Protein 4MDY (pdb70)

Sequence (283 aa):
DDGSVTVRHAFGDTTIPGPPQRVVSAGLTEQDDLLAVGVVPIAVTDWFGGEPFGVWPWAQRQLAGAQPAVLNLDNGIPVEEIAALKPDLIVATNAGLDADTYAKLSEIAPTVAQTGSEAFFEPWKDQATIIGQAVFKNAETELIKSVDDRFTTVKTDDHPQQFSGKKALLLGGTLYRGGVQATPPGWRTDFLTQGLTVLQVPALIPRDEIASVLDGADVLIWTTESDQDRDALLADPIVAQLAATRRRRDDRNIFTTKELAGAIAFASPLSYPVVADQLPPELARVLG

Organism: Mycolicibacterium smegmatis (strain ATCC 700084 / mc(2)155) (NCBI:txid246196)

Foldseek 3Di:
DVQWFWFAAAQGIFIQNHQWDAEEEQADFLQQLCLLQLRAHLAHEADDDPDQSNDAPLRDVSNPPHRHHYHYQPPARPLVVVLVSQTQEYEQAAGLDDNVVCVSNVVRHGYHYHHHDDNHDDQQVSSSQRVCRNNVNNVVVVLVVVLLVLLLVLCVVCVLQAAFEEWEWELAADPQKIATDADDSLCVSVVSRHHYDGDDRIGDNVCCQVPQLVGQAYEYLHADPVSVVVQCPDPVSVPHPCNVQVRYHYDYNLLSVLSVSVHSRSSVVVSPPVSVSNVVRRD

Solvent-accessible surface area: 12606 Å² total

Radius of gyration: 20.01 Å; Cα contacts (8 Å, |Δi|>4): 555; chains: 1; bounding box: 54×50×31 Å

InterPro domains:
  IPR002491 ABC transporter periplasmic binding domain [PF01497] (56-287)
  IPR002491 ABC transporter periplasmic binding domain [PS50983] (54-316)
  IPR006311 Twin-arginine translocat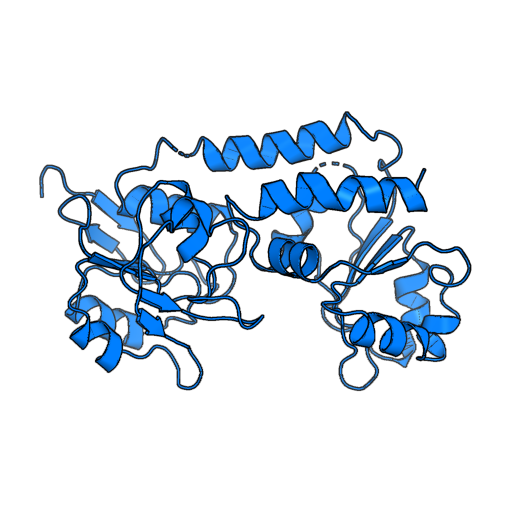ion pathway, signal sequence [PS51318] (1-32)
  IPR051313 Bacterial iron-siderophore binding [PTHR30532] (11-313)

Structure (mmCIF, N/CA/C/O backbone):
data_4MDY
#
_entry.id   4MDY
#
_cell.length_a   83.606
_cell.length_b   90.449
_cell.length_c   33.974
_cell.angle_alpha   90.000
_cell.angle_beta   90.000
_cell.angle_gamma   90.000
#
_symmetry.space_group_name_H-M   'P 21 21 2'
#
loop_
_entity.id
_entity.type
_entity.pdbx_description
1 polymer 'Periplasmic binding protein'
2 non-polymer DI(HYDROXYETHYL)ETHER
3 water water
#
loop_
_atom_site.group_PDB
_atom_site.id
_atom_site.type_symbol
_atom_site.label_atom_id
_atom_site.label_alt_id
_atom_site.label_comp_id
_atom_site.label_asym_id
_atom_site.label_entity_id
_atom_site.label_seq_id
_atom_site.pdbx_PDB_ins_code
_atom_site.Cartn_x
_atom_site.Cartn_y
_atom_site.Cartn_z
_atom_site.occupancy
_atom_site.B_iso_or_equiv
_atom_site.auth_seq_id
_atom_site.auth_comp_id
_atom_site.auth_asym_id
_atom_site.auth_atom_id
_atom_site.pdbx_PDB_model_num
ATOM 1 N N . ASP A 1 11 ? -11.118 27.118 -9.311 1.00 64.37 33 ASP A N 1
ATOM 2 C CA . ASP A 1 11 ? -11.084 28.613 -9.258 1.00 65.93 33 ASP A CA 1
ATOM 3 C C . ASP A 1 11 ? -9.906 29.184 -10.038 1.00 69.25 33 ASP A C 1
ATOM 4 O O . ASP A 1 11 ? -8.889 28.512 -10.216 1.00 66.38 33 ASP A O 1
ATOM 6 N N . ASP A 1 12 ? -10.045 30.426 -10.497 1.00 70.88 34 ASP A N 1
ATOM 7 C CA . ASP A 1 12 ? -8.914 31.152 -11.073 1.00 64.59 34 ASP A CA 1
ATOM 8 C C . ASP A 1 12 ? -7.907 31.447 -9.965 1.00 59.57 34 ASP A C 1
ATOM 9 O O . ASP A 1 12 ? -8.288 31.790 -8.841 1.00 63.67 34 ASP A O 1
ATOM 14 N N . GLY A 1 13 ? -6.626 31.286 -10.287 1.00 51.23 35 GLY A N 1
ATOM 15 C CA . GLY A 1 13 ? -5.555 31.399 -9.304 1.00 45.20 35 GLY A CA 1
ATOM 16 C C . GLY A 1 13 ? -5.249 30.077 -8.619 1.00 38.02 35 GLY A C 1
ATOM 17 O O . GLY A 1 13 ? -4.159 29.901 -8.093 1.00 38.17 35 GLY A O 1
ATOM 18 N N . SER A 1 14 ? -6.202 29.144 -8.630 1.00 33.62 36 SER A N 1
ATOM 19 C CA . SER A 1 14 ? -6.054 27.878 -7.916 1.00 28.81 36 SER A CA 1
ATOM 20 C C . SER A 1 14 ? -5.128 26.928 -8.661 1.00 24.82 36 SER A C 1
ATOM 21 O O . SER A 1 14 ? -4.829 27.128 -9.841 1.00 25.06 36 SER A O 1
ATOM 24 N N . VAL A 1 15 ? -4.670 25.910 -7.943 1.00 23.36 37 VAL A N 1
ATOM 25 C CA . VAL A 1 15 ? -3.834 24.847 -8.496 1.00 24.38 37 VAL A CA 1
ATOM 26 C C . VAL A 1 15 ? -4.519 23.509 -8.258 1.00 22.78 37 VAL A C 1
ATOM 27 O O . VAL A 1 15 ? -5.102 23.271 -7.195 1.00 24.05 37 VAL A O 1
ATOM 31 N N . THR A 1 16 ? -4.443 22.633 -9.251 1.00 21.84 38 THR A N 1
ATOM 32 C CA . THR A 1 16 ? -4.995 21.295 -9.125 1.00 22.50 38 THR A CA 1
ATOM 33 C C . THR A 1 16 ? -3.875 20.276 -9.301 1.00 20.67 38 THR A C 1
ATOM 34 O O . THR A 1 16 ? -3.141 20.326 -10.274 1.00 22.63 38 THR A O 1
ATOM 38 N N . VAL A 1 17 ? -3.731 19.369 -8.340 1.00 21.24 39 VAL A N 1
ATOM 39 C CA . VAL A 1 17 ? -2.739 18.294 -8.454 1.00 21.27 39 VAL A CA 1
ATOM 40 C C . VAL A 1 17 ? -3.428 16.949 -8.589 1.00 20.43 39 VAL A C 1
ATOM 41 O O . VAL A 1 17 ? -4.508 16.743 -8.053 1.00 21.65 39 VAL A O 1
ATOM 45 N N . ARG A 1 18 ? -2.781 16.044 -9.313 1.00 22.43 40 ARG A N 1
ATOM 46 C CA . ARG A 1 18 ? -3.329 14.729 -9.603 1.00 24.98 40 ARG A CA 1
ATOM 47 C C . ARG A 1 18 ? -2.538 13.671 -8.853 1.00 21.35 40 ARG A C 1
ATOM 48 O O . ARG A 1 18 ? -1.307 13.655 -8.893 1.00 24.33 40 ARG A O 1
ATOM 56 N N . HIS A 1 19 ? -3.248 12.800 -8.151 1.00 22.57 41 HIS A N 1
ATOM 57 C CA . HIS A 1 19 ? -2.608 11.803 -7.301 1.00 21.81 41 HIS A CA 1
ATOM 58 C C . HIS A 1 19 ? -3.388 10.481 -7.347 1.00 21.49 41 HIS A C 1
ATOM 59 O O . HIS A 1 19 ? -4.341 10.333 -8.128 1.00 22.13 41 HIS A O 1
ATOM 66 N N . ALA A 1 20 ? -2.988 9.531 -6.510 1.00 19.79 42 ALA A N 1
ATOM 67 C CA . ALA A 1 20 ? -3.538 8.171 -6.544 1.00 23.29 42 ALA A CA 1
ATOM 68 C C . ALA A 1 20 ? -5.050 8.094 -6.314 1.00 23.08 42 ALA A C 1
ATOM 69 O O . ALA A 1 20 ? -5.688 7.146 -6.748 1.00 23.09 42 ALA A O 1
ATOM 71 N N . PHE A 1 21 ? -5.606 9.078 -5.616 1.00 23.71 43 PHE A N 1
ATOM 72 C CA . PHE A 1 21 ? -7.028 9.091 -5.264 1.00 26.70 43 PHE A CA 1
ATOM 73 C C . PHE A 1 21 ? -7.835 10.161 -6.000 1.00 26.56 43 PHE A C 1
ATOM 74 O O . PHE A 1 21 ? -8.954 10.489 -5.607 1.00 29.41 43 PHE A O 1
ATOM 82 N N . GLY A 1 22 ? -7.271 10.675 -7.088 1.00 27.59 44 GLY A N 1
ATOM 83 C CA . GLY A 1 22 ? -7.943 11.646 -7.930 1.00 29.16 44 GLY A CA 1
ATOM 84 C C . GLY A 1 22 ? -7.235 12.983 -7.915 1.00 27.39 44 GLY A C 1
ATOM 85 O O . GLY A 1 22 ? -6.006 13.043 -7.920 1.00 31.59 44 GLY A O 1
ATOM 86 N N . ASP A 1 23 ? -8.025 14.052 -7.891 1.00 25.87 45 ASP A N 1
ATOM 87 C CA . ASP A 1 23 ? -7.525 15.411 -7.997 1.00 26.03 45 ASP A CA 1
ATOM 88 C C . ASP A 1 23 ? -7.733 16.152 -6.684 1.00 25.13 45 ASP A C 1
ATOM 89 O O . ASP A 1 23 ? -8.719 15.920 -5.989 1.00 25.72 45 ASP A O 1
ATOM 94 N N . THR A 1 24 ? -6.798 17.037 -6.355 1.00 22.44 46 THR A N 1
ATOM 95 C CA . THR A 1 24 ? -6.949 17.952 -5.229 1.00 21.96 46 THR A CA 1
ATOM 96 C C . THR A 1 24 ? -6.769 19.378 -5.742 1.00 22.09 46 THR A C 1
ATOM 97 O O . THR A 1 24 ? -5.785 19.674 -6.420 1.00 20.32 46 THR A O 1
ATOM 101 N N . THR A 1 25 ? -7.730 20.248 -5.435 1.00 23.38 47 THR A N 1
ATOM 102 C CA . THR A 1 25 ? -7.633 21.654 -5.791 1.00 21.60 47 THR A CA 1
ATOM 103 C C . THR A 1 25 ? -7.270 22.469 -4.555 1.00 21.17 47 THR A C 1
ATOM 104 O O . THR A 1 25 ? -7.907 22.353 -3.504 1.00 22.94 47 THR A O 1
ATOM 108 N N . ILE A 1 26 ? -6.225 23.274 -4.706 1.00 19.02 48 ILE A N 1
ATOM 109 C CA . ILE A 1 26 ? -5.742 24.163 -3.667 1.00 19.76 48 ILE A CA 1
ATOM 110 C C . ILE A 1 26 ? -6.064 25.593 -4.116 1.00 19.50 48 ILE A C 1
ATOM 111 O O . ILE A 1 26 ? -5.508 26.072 -5.106 1.00 20.51 48 ILE A O 1
ATOM 116 N N . PRO A 1 27 ? -6.984 26.274 -3.406 1.00 20.79 49 PRO A N 1
ATOM 117 C CA . PRO A 1 27 ? -7.450 27.598 -3.855 1.00 23.34 49 PRO A CA 1
ATOM 118 C C . PRO A 1 27 ? -6.374 28.688 -3.942 1.00 23.28 49 PRO A C 1
ATOM 119 O O . PRO A 1 27 ? -6.452 29.565 -4.809 1.00 24.40 49 PRO A O 1
ATOM 123 N N . GLY A 1 28 ? -5.385 28.640 -3.055 1.00 21.79 50 GLY A N 1
ATOM 124 C CA . GLY A 1 28 ? -4.288 29.605 -3.079 1.00 22.24 50 GLY A CA 1
ATOM 125 C C . GLY A 1 28 ? -3.145 29.123 -2.209 1.00 21.46 50 GLY A C 1
ATOM 126 O O . GLY A 1 28 ? -3.236 28.046 -1.632 1.00 21.85 50 GLY A O 1
ATOM 127 N N . PRO A 1 29 ? -2.051 29.904 -2.131 1.00 22.51 51 PRO A N 1
ATOM 128 C CA . PRO A 1 29 ? -0.919 29.548 -1.271 1.00 23.70 51 PRO A CA 1
ATOM 129 C C . PRO A 1 29 ? -1.356 29.255 0.170 1.00 23.92 51 PRO A C 1
ATOM 130 O O . PRO A 1 29 ? -1.987 30.099 0.805 1.00 23.65 51 PRO A O 1
ATOM 134 N N . PRO A 1 30 ? -1.042 28.052 0.673 1.00 22.93 52 PRO A N 1
ATOM 135 C CA . PRO A 1 30 ? -1.591 27.616 1.949 1.00 23.40 52 PRO A CA 1
ATOM 136 C C . PRO A 1 30 ? -0.892 28.255 3.144 1.00 24.28 52 PRO A C 1
ATOM 137 O O . PRO A 1 30 ? 0.322 28.390 3.146 1.00 21.93 52 PRO A O 1
ATOM 141 N N . GLN A 1 31 ? -1.676 28.636 4.144 1.00 25.82 53 GLN A N 1
ATOM 142 C CA . GLN A 1 31 ? -1.175 29.328 5.340 1.00 27.85 53 GLN A CA 1
ATOM 143 C C . GLN A 1 31 ? -0.841 28.378 6.491 1.00 25.52 53 GLN A C 1
ATOM 144 O O . GLN A 1 31 ? 0.023 28.686 7.316 1.00 29.09 53 GLN A O 1
ATOM 150 N N . ARG A 1 32 ? -1.544 27.249 6.556 1.00 21.99 54 ARG A N 1
ATOM 151 C CA . ARG A 1 32 ? -1.393 26.276 7.627 1.00 22.08 54 ARG A CA 1
ATOM 152 C C . ARG A 1 32 ? -1.229 24.856 7.073 1.00 19.49 54 ARG A C 1
ATOM 153 O O . ARG A 1 32 ? -2.204 24.119 6.902 1.00 21.70 54 ARG A O 1
ATOM 161 N N . VAL A 1 33 ? 0.015 24.460 6.833 1.00 17.16 55 VAL A N 1
ATOM 162 C CA . VAL A 1 33 ? 0.299 23.163 6.242 1.00 16.75 55 VAL A CA 1
ATOM 163 C C . VAL A 1 33 ? 0.679 22.108 7.288 1.00 16.20 55 VAL A C 1
ATOM 164 O O . VAL A 1 33 ? 1.588 22.305 8.099 1.00 17.33 55 VAL A O 1
ATOM 168 N N . VAL A 1 34 ? -0.014 20.980 7.237 1.00 16.55 56 VAL A N 1
ATOM 169 C CA . VAL A 1 34 ? 0.334 19.807 8.019 1.00 17.84 56 VAL A CA 1
ATOM 170 C C . VAL A 1 34 ? 1.127 18.814 7.168 1.00 18.11 56 VAL A C 1
ATOM 171 O O . VAL A 1 34 ? 0.673 18.395 6.096 1.00 22.17 56 VAL A O 1
ATOM 175 N N . SER A 1 35 ? 2.308 18.442 7.665 1.00 19.19 57 SER A N 1
ATOM 176 C CA . SER A 1 35 ? 3.102 17.369 7.089 1.00 20.16 57 SER A CA 1
ATOM 177 C C . SER A 1 35 ? 2.759 16.065 7.809 1.00 18.91 57 SER A C 1
ATOM 178 O O . SER A 1 35 ? 3.182 15.833 8.959 1.00 19.37 57 SER A O 1
ATOM 181 N N . ALA A 1 36 ? 1.985 15.219 7.133 1.00 18.48 58 ALA A N 1
ATOM 182 C CA . ALA A 1 36 ? 1.412 14.028 7.747 1.00 19.99 58 ALA A CA 1
ATOM 183 C C . ALA A 1 36 ? 2.209 12.734 7.480 1.00 20.81 58 ALA A C 1
ATOM 184 O O . ALA A 1 36 ? 1.910 11.684 8.068 1.00 20.68 58 ALA A O 1
ATOM 186 N N . GLY A 1 37 ? 3.227 12.809 6.624 1.00 18.94 59 GLY A N 1
ATOM 187 C CA . GLY A 1 37 ? 4.081 11.656 6.345 1.00 20.23 59 GLY A CA 1
ATOM 188 C C . GLY A 1 37 ? 5.480 11.772 6.925 1.00 20.00 59 GLY A C 1
ATOM 189 O O . GLY A 1 37 ? 5.792 12.707 7.650 1.00 21.30 59 GLY A O 1
ATOM 190 N N . LEU A 1 38 ? 6.335 10.830 6.558 1.00 20.02 60 LEU A N 1
ATOM 191 C CA . LEU A 1 38 ? 7.617 10.641 7.215 1.00 19.95 60 LEU A CA 1
ATOM 192 C C . LEU A 1 38 ? 8.740 11.570 6.768 1.00 18.87 60 LEU A C 1
ATOM 193 O O . LEU A 1 38 ? 9.706 11.741 7.510 1.00 20.03 60 LEU A O 1
ATOM 198 N N . THR A 1 39 ? 8.634 12.169 5.578 1.00 17.54 61 THR A N 1
ATOM 199 C CA . THR A 1 39 ? 9.752 12.957 5.025 1.00 16.99 61 THR A CA 1
ATOM 200 C C . THR A 1 39 ? 9.365 14.291 4.361 1.00 16.61 61 THR A C 1
ATOM 201 O O . THR A 1 39 ? 10.248 15.059 3.971 1.00 18.59 61 THR A O 1
ATOM 205 N N . GLU A 1 40 ? 8.069 14.580 4.248 1.00 17.20 62 GLU A N 1
ATOM 206 C CA . GLU A 1 40 ? 7.580 15.723 3.468 1.00 18.29 62 GLU A CA 1
ATOM 207 C C . GLU A 1 40 ? 8.023 17.081 4.004 1.00 17.93 62 GLU A C 1
ATOM 208 O O . GLU A 1 40 ? 8.047 18.068 3.252 1.00 16.01 62 GLU A O 1
ATOM 214 N N . GLN A 1 41 ? 8.359 17.146 5.294 1.00 16.87 63 GLN A N 1
ATOM 215 C CA . GLN A 1 41 ? 8.795 18.403 5.879 1.00 18.03 63 GLN A CA 1
ATOM 216 C C . GLN A 1 41 ? 10.015 18.966 5.162 1.00 16.27 63 GLN A C 1
ATOM 217 O O . GLN A 1 41 ? 10.159 20.172 5.083 1.00 16.80 63 GLN A O 1
ATOM 223 N N . ASP A 1 42 ? 10.881 18.101 4.637 1.00 15.50 64 ASP A N 1
ATOM 224 C CA . ASP A 1 42 ? 12.072 18.569 3.926 1.00 18.29 64 ASP A CA 1
ATOM 225 C C . ASP A 1 42 ? 11.703 19.213 2.590 1.00 17.53 64 ASP A C 1
ATOM 226 O O . ASP A 1 42 ? 12.327 20.181 2.178 1.00 18.67 64 ASP A O 1
ATOM 231 N N . ASP A 1 43 ? 10.688 18.688 1.915 1.00 16.74 65 ASP A N 1
ATOM 232 C CA . ASP A 1 43 ? 10.238 19.309 0.659 1.00 16.73 65 ASP A CA 1
ATOM 233 C C . ASP A 1 43 ? 9.652 20.686 0.958 1.00 15.05 65 ASP A C 1
ATOM 234 O O . ASP A 1 43 ? 9.989 21.668 0.303 1.00 15.88 65 ASP A O 1
ATOM 239 N N . LEU A 1 44 ? 8.792 20.755 1.975 1.00 15.48 66 LEU A N 1
ATOM 240 C CA . LEU A 1 44 ? 8.153 22.017 2.361 1.00 15.33 66 LEU A CA 1
ATOM 241 C C . LEU A 1 44 ? 9.185 23.071 2.780 1.0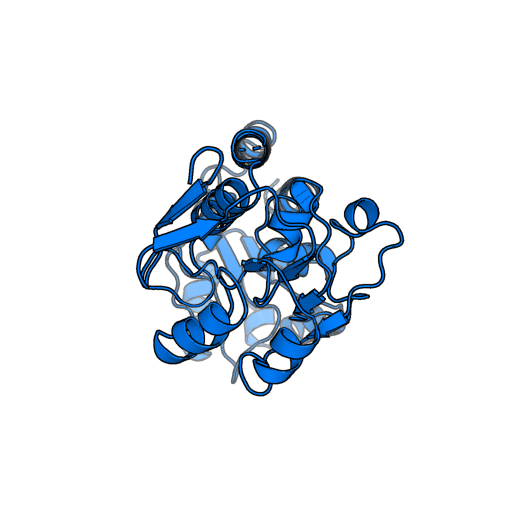0 15.14 66 LEU A C 1
ATOM 242 O O . LEU A 1 44 ? 9.206 24.196 2.260 1.00 13.26 66 LEU A O 1
ATOM 247 N N . LEU A 1 45 ? 10.068 22.685 3.691 1.00 17.24 67 LEU A N 1
ATOM 248 C CA . LEU A 1 45 ? 11.084 23.598 4.211 1.00 15.83 67 LEU A CA 1
ATOM 249 C C . LEU A 1 45 ? 12.077 24.054 3.135 1.00 17.06 67 LEU A C 1
ATOM 250 O O . LEU A 1 45 ? 12.539 25.190 3.173 1.00 18.48 67 LEU A O 1
ATOM 255 N N . ALA A 1 46 ? 12.383 23.183 2.174 1.00 16.19 68 ALA A N 1
ATOM 256 C CA . ALA A 1 46 ? 13.279 23.538 1.072 1.00 16.06 68 ALA A CA 1
ATOM 257 C C . ALA A 1 46 ? 12.796 24.776 0.322 1.00 16.01 68 ALA A C 1
ATOM 258 O O . ALA A 1 46 ? 13.610 25.565 -0.147 1.00 16.95 68 ALA A O 1
ATOM 260 N N . VAL A 1 47 ? 11.478 24.937 0.202 1.00 15.43 69 VAL A N 1
ATOM 261 C CA . VAL A 1 47 ? 10.898 26.077 -0.522 1.00 18.31 69 VAL A CA 1
ATOM 262 C C . VAL A 1 47 ? 10.302 27.147 0.394 1.00 19.28 69 VAL A C 1
ATOM 263 O O . VAL A 1 47 ? 9.566 28.016 -0.058 1.00 21.33 69 VAL A O 1
ATOM 267 N N . GLY A 1 48 ? 10.622 27.089 1.688 1.00 21.67 70 GLY A N 1
ATOM 268 C CA . GLY A 1 48 ? 10.251 28.155 2.616 1.00 21.23 70 GLY A CA 1
ATOM 269 C C . GLY A 1 48 ? 8.850 28.065 3.190 1.00 20.49 70 GLY A C 1
ATOM 270 O O . GLY A 1 48 ? 8.364 29.026 3.768 1.00 24.29 70 GLY A O 1
ATOM 271 N N . VAL A 1 49 ? 8.199 26.920 3.029 1.00 17.77 71 VAL A N 1
ATOM 272 C CA . VAL A 1 49 ? 6.899 26.683 3.632 1.00 18.97 71 VAL A CA 1
ATOM 273 C C . VAL A 1 49 ? 7.148 25.969 4.958 1.00 19.81 71 VAL A C 1
ATOM 274 O O . VAL A 1 49 ? 7.618 24.832 4.972 1.00 20.64 71 VAL A O 1
ATOM 278 N N . VAL A 1 50 ? 6.872 26.646 6.068 1.00 19.37 72 VAL A N 1
ATOM 279 C CA . VAL A 1 50 ? 7.097 26.058 7.397 1.00 19.29 72 VAL A CA 1
ATOM 280 C C . VAL A 1 50 ? 5.796 25.402 7.877 1.00 18.91 72 VAL A C 1
ATOM 281 O O . VAL A 1 50 ? 4.808 26.096 8.120 1.00 19.93 72 VAL A O 1
ATOM 285 N N . PRO A 1 51 ? 5.787 24.066 8.017 1.00 18.27 73 PRO A N 1
ATOM 286 C CA . PRO A 1 51 ? 4.562 23.398 8.455 1.00 19.86 73 PRO A CA 1
ATOM 287 C C . PRO A 1 51 ? 4.183 23.740 9.891 1.00 20.31 73 PRO A C 1
ATOM 288 O O . PRO A 1 51 ? 5.056 24.058 10.700 1.00 18.72 73 PRO A O 1
ATOM 292 N N . ILE A 1 52 ? 2.888 23.678 10.186 1.00 20.68 74 ILE A N 1
ATOM 293 C CA . ILE A 1 52 ? 2.395 23.835 11.556 1.00 20.85 74 ILE A CA 1
ATOM 294 C C . ILE A 1 52 ? 2.433 22.515 12.325 1.00 21.78 74 ILE A C 1
ATOM 295 O O . ILE A 1 52 ? 2.249 22.491 13.543 1.00 24.08 74 ILE A O 1
ATOM 300 N N . ALA A 1 53 ? 2.658 21.422 11.601 1.00 20.66 75 ALA A N 1
ATOM 301 C CA . ALA A 1 53 ? 2.877 20.110 12.201 1.00 19.13 75 ALA A CA 1
ATOM 302 C C . ALA A 1 53 ? 3.811 19.284 11.337 1.00 19.51 75 ALA A C 1
ATOM 303 O O . ALA A 1 53 ? 3.725 19.318 10.096 1.00 19.97 75 ALA A O 1
ATOM 305 N N . VAL A 1 54 ? 4.697 18.552 12.000 1.00 18.83 76 VAL A N 1
ATOM 306 C CA . VAL A 1 54 ? 5.614 17.622 11.360 1.00 21.13 76 VAL A CA 1
ATOM 307 C C . VAL A 1 54 ? 5.370 16.243 11.968 1.00 21.89 76 VAL A C 1
ATOM 308 O O . VAL A 1 54 ? 5.056 16.123 13.162 1.00 22.17 76 VAL A O 1
ATOM 312 N N . THR A 1 55 ? 5.494 15.206 11.146 1.00 20.28 77 THR A N 1
ATOM 313 C CA . THR A 1 55 ? 5.346 13.838 11.627 1.00 21.41 77 THR A CA 1
ATOM 314 C C . THR A 1 55 ? 6.730 13.225 11.824 1.00 23.05 77 THR A C 1
ATOM 315 O O . THR A 1 55 ? 7.555 13.198 10.901 1.00 23.19 77 THR A O 1
ATOM 319 N N . ASP A 1 56 ? 6.979 12.753 13.042 1.00 25.62 78 ASP A N 1
ATOM 320 C CA . ASP A 1 56 ? 8.267 12.179 13.406 1.00 26.07 78 ASP A CA 1
ATOM 321 C C . ASP A 1 56 ? 8.420 10.807 12.762 1.00 22.77 78 ASP A C 1
ATOM 322 O O . ASP A 1 56 ? 7.438 10.091 12.565 1.00 27.71 78 ASP A O 1
ATOM 327 N N . TRP A 1 57 ? 9.651 10.458 12.414 1.00 22.12 79 TRP A N 1
ATOM 328 C CA . TRP A 1 57 ? 9.965 9.145 11.860 1.00 21.78 79 TRP A CA 1
ATOM 329 C C . TRP A 1 57 ? 10.953 8.410 12.774 1.00 21.25 79 TRP A C 1
ATOM 330 O O . TRP A 1 57 ? 10.593 7.415 13.399 1.00 22.20 79 TRP A O 1
ATOM 341 N N . PHE A 1 58 ? 12.188 8.893 12.853 1.00 23.09 80 PHE A N 1
ATOM 342 C CA . PHE A 1 58 ? 13.180 8.319 13.773 1.00 25.38 80 PHE A CA 1
ATOM 343 C C . PHE A 1 58 ? 14.281 9.316 14.120 1.00 25.46 80 PHE A C 1
ATOM 344 O O . PHE A 1 58 ? 14.333 10.412 13.558 1.00 23.77 80 PHE A O 1
ATOM 352 N N . GLY A 1 59 ? 15.146 8.925 15.059 1.00 24.48 81 GLY A N 1
ATOM 353 C CA . GLY A 1 59 ? 16.328 9.704 15.422 1.00 25.57 81 GLY A CA 1
ATOM 354 C C . GLY A 1 59 ? 16.182 10.679 16.580 1.00 25.15 81 GLY A C 1
ATOM 355 O O . GLY A 1 59 ? 17.166 11.286 16.996 1.00 27.12 81 GLY A O 1
ATOM 356 N N . GLY A 1 60 ? 14.966 10.847 17.094 1.00 27.06 82 GLY A N 1
ATOM 357 C CA . GLY A 1 60 ? 14.715 11.752 18.220 1.00 25.95 82 GLY A CA 1
ATOM 358 C C . GLY A 1 60 ? 15.191 13.175 18.001 1.00 27.95 82 GLY A C 1
ATOM 359 O O . GLY A 1 60 ? 15.740 13.796 18.909 1.00 29.74 82 GLY A O 1
ATOM 360 N N . GLU A 1 61 ? 14.993 13.691 16.792 1.00 27.24 83 GLU A N 1
ATOM 361 C CA . GLU A 1 61 ? 15.408 15.047 16.456 1.00 26.25 83 GLU A CA 1
ATOM 362 C C . GLU A 1 61 ? 14.343 16.031 16.922 1.00 23.45 83 GLU A C 1
ATOM 363 O O . GLU A 1 61 ? 13.166 15.688 16.955 1.00 25.39 83 GLU A O 1
ATOM 369 N N . PRO A 1 62 ? 14.747 17.260 17.276 1.00 25.17 84 PRO A N 1
ATOM 370 C CA . PRO A 1 62 ? 13.760 18.262 17.709 1.00 27.40 84 PRO A CA 1
ATOM 371 C C . PRO A 1 62 ? 12.734 18.587 16.618 1.00 27.58 84 PRO A C 1
ATOM 372 O O . PRO A 1 62 ? 13.108 18.949 15.487 1.00 24.34 84 PRO A O 1
ATOM 376 N N . PHE A 1 63 ? 11.456 18.432 16.969 1.00 26.26 85 PHE A N 1
ATOM 377 C CA . PHE A 1 63 ? 10.329 18.616 16.046 1.00 25.81 85 PHE A CA 1
ATOM 378 C C . PHE A 1 63 ? 10.298 17.607 14.889 1.00 25.04 85 PHE A C 1
ATOM 379 O O . PHE A 1 63 ? 9.554 17.792 13.926 1.00 24.91 85 PHE A O 1
ATOM 387 N N . GLY A 1 64 ?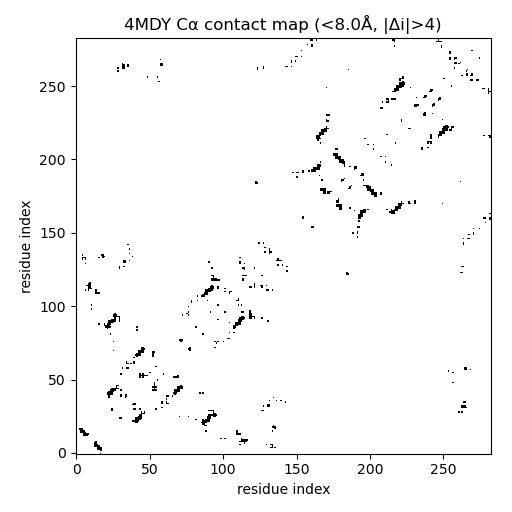 11.081 16.537 15.004 1.00 23.34 86 GLY A N 1
ATOM 388 C CA . GLY A 1 64 ? 11.242 15.554 13.926 1.00 22.81 86 GLY A CA 1
ATOM 389 C C . GLY A 1 64 ? 12.004 16.100 12.731 1.00 21.36 86 GLY A C 1
ATOM 390 O O . GLY A 1 64 ? 12.049 15.465 11.674 1.00 25.86 86 GLY A O 1
ATOM 391 N N . VAL A 1 65 ? 12.611 17.271 12.905 1.00 19.80 87 VAL A N 1
ATOM 392 C CA . VAL A 1 65 ? 13.314 17.972 11.840 1.00 20.20 87 VAL A CA 1
ATOM 393 C C . VAL A 1 65 ? 14.812 17.794 12.068 1.00 21.43 87 VAL A C 1
ATOM 394 O O . VAL A 1 65 ? 15.355 18.208 13.094 1.00 21.98 87 VAL A O 1
ATOM 398 N N . TRP A 1 66 ? 15.462 17.172 11.095 1.00 20.95 88 TRP A N 1
ATOM 399 C CA . TRP A 1 66 ? 16.881 16.836 11.185 1.00 21.59 88 TRP A CA 1
ATOM 400 C C . TRP A 1 66 ? 17.756 18.068 10.922 1.00 22.57 88 TRP A C 1
ATOM 401 O O . TRP A 1 66 ? 17.262 19.084 10.409 1.00 21.26 88 TRP A O 1
ATOM 412 N N . PRO A 1 67 ? 19.057 17.992 11.282 1.00 22.30 89 PRO A N 1
ATOM 413 C CA . PRO A 1 67 ? 19.917 19.178 11.248 1.00 22.67 89 PRO A CA 1
ATOM 414 C C . PRO A 1 67 ? 19.942 19.948 9.925 1.00 20.59 89 PRO A C 1
ATOM 415 O O . PRO A 1 67 ? 20.055 21.162 9.931 1.00 22.18 89 PRO A O 1
ATOM 419 N N . TRP A 1 68 ? 19.832 19.248 8.803 1.00 20.54 90 TRP A N 1
ATOM 420 C CA . TRP A 1 68 ? 19.880 19.902 7.489 1.00 18.29 90 TRP A CA 1
ATOM 421 C C . TRP A 1 68 ? 18.637 20.741 7.157 1.00 17.60 90 TRP A C 1
ATOM 422 O O . TRP A 1 68 ? 18.629 21.453 6.160 1.00 20.58 90 TRP A O 1
ATOM 433 N N . ALA A 1 69 ? 17.583 20.642 7.966 1.00 16.94 91 ALA A N 1
ATOM 434 C CA . ALA A 1 69 ? 16.387 21.454 7.765 1.00 17.99 91 ALA A CA 1
ATOM 435 C C . ALA A 1 69 ? 16.077 22.405 8.933 1.00 21.00 91 ALA A C 1
ATOM 436 O O . ALA A 1 69 ? 15.080 23.127 8.887 1.00 19.60 91 ALA A O 1
ATOM 438 N N . GLN A 1 70 ? 16.944 22.431 9.949 1.00 23.79 92 GLN A N 1
ATOM 439 C CA . GLN A 1 70 ? 16.725 23.260 11.142 1.00 23.67 92 GLN A CA 1
ATOM 440 C C . GLN A 1 70 ? 16.817 24.767 10.880 1.00 21.48 92 GLN A C 1
ATOM 441 O O . GLN A 1 70 ? 16.019 25.536 11.417 1.00 21.82 92 GLN A O 1
ATOM 447 N N . ARG A 1 71 ? 17.783 25.183 10.062 1.00 24.24 93 ARG A N 1
ATOM 448 C CA . ARG A 1 71 ? 17.914 26.583 9.633 1.00 29.25 93 ARG A CA 1
ATOM 449 C C . ARG A 1 71 ? 16.598 27.090 9.041 1.00 26.51 93 ARG A C 1
ATOM 450 O O . ARG A 1 71 ? 16.131 28.185 9.370 1.00 26.48 93 ARG A O 1
ATOM 458 N N . GLN A 1 72 ? 16.014 26.277 8.169 1.00 23.90 94 GLN A N 1
ATOM 459 C CA . GLN A 1 72 ? 14.785 26.634 7.467 1.00 23.89 94 GLN A CA 1
ATOM 460 C C . GLN A 1 72 ? 13.591 26.674 8.431 1.00 23.11 94 GLN A C 1
ATOM 461 O O . GLN A 1 72 ? 12.666 27.463 8.264 1.00 24.95 94 GLN A O 1
ATOM 467 N N . LEU A 1 73 ? 13.613 25.809 9.434 1.00 21.60 95 LEU A N 1
ATOM 468 C CA . LEU A 1 73 ? 12.594 25.824 10.471 1.00 23.01 95 LEU A CA 1
ATOM 469 C C . LEU A 1 73 ? 12.736 27.091 11.306 1.00 24.82 95 LEU A C 1
ATOM 470 O O . LEU A 1 73 ? 11.743 27.696 11.708 1.00 24.55 95 LEU A O 1
ATOM 475 N N . ALA A 1 74 ? 13.986 27.485 11.544 1.00 27.19 96 ALA A N 1
ATOM 476 C CA . ALA A 1 74 ? 14.320 28.641 12.365 1.00 28.29 96 ALA A CA 1
ATOM 477 C C . ALA A 1 74 ? 13.641 28.500 13.727 1.00 29.03 96 ALA A C 1
ATOM 478 O O . ALA A 1 74 ? 13.793 27.465 14.375 1.00 30.24 96 ALA A O 1
ATOM 480 N N . GLY A 1 75 ? 12.877 29.501 14.154 1.00 30.82 97 GLY A N 1
ATOM 481 C CA . GLY A 1 75 ? 12.297 29.496 15.501 1.00 29.64 97 GLY A CA 1
ATOM 482 C C . GLY A 1 75 ? 10.929 28.850 15.620 1.00 27.39 97 GLY A C 1
ATOM 483 O O . GLY A 1 75 ? 10.329 28.883 16.695 1.00 27.91 97 GLY A O 1
ATOM 484 N N . ALA A 1 76 ? 10.428 28.261 14.533 1.00 25.25 98 ALA A N 1
ATOM 485 C CA . ALA A 1 76 ? 9.080 27.689 14.536 1.00 24.56 98 ALA A CA 1
ATOM 486 C C . ALA A 1 76 ? 8.939 26.519 15.508 1.00 23.42 98 ALA A C 1
ATOM 487 O O . ALA A 1 76 ? 9.880 25.751 15.725 1.00 22.59 98 ALA A O 1
ATOM 489 N N . GLN A 1 77 ? 7.741 26.388 16.071 1.00 24.87 99 GLN A N 1
ATOM 490 C CA . GLN A 1 77 ? 7.452 25.395 17.103 1.00 26.70 99 GLN A CA 1
ATOM 491 C C . GLN A 1 77 ? 6.275 24.518 16.661 1.00 24.51 99 GLN A C 1
ATOM 492 O O . GLN A 1 77 ? 5.195 24.560 17.264 1.00 26.02 99 GLN A O 1
ATOM 498 N N . PRO A 1 78 ? 6.469 23.718 15.600 1.00 24.42 100 PRO A N 1
ATOM 499 C CA . PRO A 1 78 ? 5.340 22.940 15.084 1.00 22.26 100 PRO A CA 1
ATOM 500 C C . PRO A 1 78 ? 4.914 21.827 16.023 1.00 21.58 100 PRO A C 1
ATOM 501 O O . PRO A 1 78 ? 5.721 21.329 16.803 1.00 26.00 100 PRO A O 1
ATOM 505 N N . ALA A 1 79 ? 3.649 21.440 15.941 1.00 24.16 101 ALA A N 1
ATOM 506 C CA . ALA A 1 79 ? 3.184 20.233 16.602 1.00 26.44 101 ALA A CA 1
ATOM 507 C C . ALA A 1 79 ? 3.898 19.027 15.989 1.00 25.13 101 ALA A C 1
ATOM 508 O O . ALA A 1 79 ? 4.208 19.015 14.785 1.00 24.86 101 ALA A O 1
ATOM 510 N N . VAL A 1 80 ? 4.177 18.029 16.823 1.00 24.50 102 VAL A N 1
ATOM 511 C CA . VAL A 1 80 ? 4.815 16.795 16.373 1.00 25.81 102 VAL A CA 1
ATOM 512 C C . VAL A 1 80 ? 3.834 15.635 16.426 1.00 23.27 102 VAL A C 1
ATOM 513 O O . VAL A 1 80 ? 3.324 15.288 17.482 1.00 27.08 102 VAL A O 1
ATOM 517 N N . LEU A 1 81 ? 3.589 15.033 15.270 1.00 25.08 103 LEU A N 1
ATOM 518 C CA . LEU A 1 81 ? 2.690 13.904 15.152 1.00 23.92 103 LEU A CA 1
ATOM 519 C C . LEU A 1 81 ? 3.524 12.653 14.997 1.00 21.32 103 LEU A C 1
ATOM 520 O O . LEU A 1 81 ? 4.738 12.722 14.839 1.00 24.41 103 LEU A O 1
ATOM 525 N N . ASN A 1 82 ? 2.868 11.504 15.018 1.00 25.63 104 ASN A N 1
ATOM 526 C CA . ASN A 1 82 ? 3.525 10.250 14.654 1.00 29.22 104 ASN A CA 1
ATOM 527 C C . ASN A 1 82 ? 2.500 9.270 14.114 1.00 25.87 104 ASN A C 1
ATOM 528 O O . ASN A 1 82 ? 1.301 9.479 14.275 1.00 26.81 104 ASN A O 1
ATOM 533 N N . LEU A 1 83 ? 2.984 8.206 13.484 1.00 27.84 105 LEU A N 1
ATOM 534 C CA . LEU A 1 83 ? 2.122 7.236 12.806 1.00 30.20 105 LEU A CA 1
ATOM 535 C C . LEU A 1 83 ? 1.998 5.916 13.566 1.00 31.84 105 LEU A C 1
ATOM 536 O O . LEU A 1 83 ? 1.617 4.910 12.984 1.00 33.02 105 LEU A O 1
ATOM 541 N N . ASP A 1 84 ? 2.289 5.930 14.869 1.00 37.71 106 ASP A N 1
ATOM 542 C CA . ASP A 1 84 ? 2.204 4.720 15.706 1.00 38.93 106 ASP A CA 1
ATOM 543 C C . ASP A 1 84 ? 0.845 4.019 15.606 1.00 38.33 106 ASP A C 1
ATOM 544 O O . ASP A 1 84 ? 0.780 2.791 15.581 1.00 40.50 106 ASP A O 1
ATOM 549 N N . ASN A 1 85 ? -0.231 4.800 15.554 1.00 38.13 107 ASN A N 1
ATOM 550 C CA . ASN A 1 85 ? -1.577 4.255 15.373 1.00 39.17 107 ASN A CA 1
ATOM 551 C C . ASN A 1 85 ? -2.205 4.757 14.088 1.00 36.34 107 ASN A C 1
ATOM 552 O O . ASN A 1 85 ? -3.375 5.132 14.066 1.00 39.46 107 ASN A O 1
ATOM 557 N N . GLY A 1 86 ? -1.422 4.754 13.016 1.00 36.35 108 GLY A N 1
ATOM 558 C CA . GLY A 1 86 ? -1.877 5.278 11.731 1.00 35.32 108 GLY A CA 1
ATOM 559 C C . GLY A 1 86 ? -1.923 6.795 11.721 1.00 32.20 108 GLY A C 1
ATOM 560 O O . GLY A 1 86 ? -1.496 7.454 12.677 1.00 30.63 108 GLY A O 1
ATOM 561 N N . ILE A 1 87 ? -2.453 7.356 10.639 1.00 29.47 109 ILE A N 1
ATOM 562 C CA . ILE A 1 87 ? -2.501 8.803 10.489 1.00 29.12 109 ILE A CA 1
ATOM 563 C C . ILE A 1 87 ? -3.481 9.341 11.529 1.00 27.75 109 ILE A C 1
ATOM 564 O O . ILE A 1 87 ? -4.630 8.895 11.573 1.00 26.71 109 ILE A O 1
ATOM 569 N N . PRO A 1 88 ? -3.021 10.269 12.392 1.00 28.65 110 PRO A N 1
ATOM 570 C CA . PRO A 1 88 ? -3.881 10.781 13.461 1.00 28.28 110 PRO A CA 1
ATOM 571 C C . PRO A 1 88 ? -4.868 11.821 12.936 1.00 24.98 110 PRO A C 1
ATOM 572 O O . PRO A 1 88 ? -4.604 13.022 12.985 1.00 23.49 110 PRO A O 1
ATOM 576 N N . VAL A 1 89 ? -6.009 11.347 12.448 1.00 25.01 111 VAL A N 1
ATOM 577 C CA . VAL A 1 89 ? -6.977 12.207 11.769 1.00 27.28 111 VAL A CA 1
ATOM 578 C C . VAL A 1 89 ? -7.555 13.263 12.714 1.00 28.17 111 VAL A C 1
ATOM 579 O O . VAL A 1 89 ? -7.656 14.436 12.338 1.00 22.38 111 VAL A O 1
ATOM 583 N N . GLU A 1 90 ? -7.907 12.851 13.935 1.00 31.03 112 GLU A N 1
ATOM 584 C CA . GLU A 1 90 ? -8.510 13.765 14.911 1.00 33.24 112 GLU A CA 1
ATOM 585 C C . GLU A 1 90 ? -7.535 14.864 15.325 1.00 31.02 112 GLU A C 1
ATOM 586 O O . GLU A 1 90 ? -7.934 16.021 15.462 1.00 32.03 112 GLU A O 1
ATOM 592 N N . GLU A 1 91 ? -6.264 14.509 15.520 1.00 29.41 113 GLU A N 1
ATOM 593 C CA . GLU A 1 91 ? -5.241 15.507 15.848 1.00 31.30 113 GLU A CA 1
ATOM 594 C C . GLU A 1 91 ? -5.099 16.522 14.719 1.00 28.05 113 GLU A C 1
ATOM 595 O O . GLU A 1 91 ? -5.025 17.726 14.949 1.00 25.75 113 GLU A O 1
ATOM 601 N N . ILE A 1 92 ? -5.061 16.025 13.490 1.00 26.36 114 ILE A N 1
ATOM 602 C CA . ILE A 1 92 ? -4.901 16.895 12.331 1.00 24.55 114 ILE A CA 1
ATOM 603 C C . ILE A 1 92 ? -6.093 17.866 12.210 1.00 22.01 114 ILE A C 1
ATOM 604 O O . ILE A 1 92 ? -5.899 19.068 12.052 1.00 23.91 114 ILE A O 1
ATOM 609 N N . ALA A 1 93 ? -7.316 17.354 12.323 1.00 22.66 115 ALA A N 1
ATOM 610 C CA . ALA A 1 93 ? -8.508 18.213 12.311 1.00 26.06 115 ALA A CA 1
ATOM 611 C C . ALA A 1 93 ? -8.414 19.349 13.342 1.00 26.63 115 ALA A C 1
ATOM 612 O O . ALA A 1 93 ? -8.744 20.503 13.045 1.00 26.67 115 ALA A O 1
ATOM 614 N N . ALA A 1 94 ? -7.937 19.028 14.540 1.00 26.85 116 ALA A N 1
ATOM 615 C CA . ALA A 1 94 ? -7.789 20.025 15.608 1.00 26.77 116 ALA A CA 1
ATOM 616 C C . ALA A 1 94 ? -6.750 21.103 15.280 1.00 25.82 116 ALA A C 1
ATOM 617 O O . ALA A 1 94 ? -6.811 22.200 15.817 1.00 26.12 116 ALA A O 1
ATOM 619 N N . LEU A 1 95 ? -5.804 20.793 14.398 1.00 26.42 117 LEU A N 1
ATOM 620 C CA . LEU A 1 95 ? -4.812 21.769 13.949 1.00 27.27 117 LEU A CA 1
ATOM 621 C C . LEU A 1 95 ? -5.336 22.735 12.869 1.00 26.53 117 LEU A C 1
ATOM 622 O O . LEU A 1 95 ? -4.656 23.702 12.521 1.00 25.11 117 LEU A O 1
ATOM 627 N N . LYS A 1 96 ? -6.537 22.485 12.348 1.00 24.23 118 LYS A N 1
ATOM 628 C CA . LYS A 1 96 ? -7.196 23.418 11.427 1.00 28.76 118 LYS A CA 1
ATOM 629 C C . LYS A 1 96 ? -6.308 23.799 10.240 1.00 24.20 118 LYS A C 1
ATOM 630 O O . LYS A 1 96 ? -6.126 24.974 9.947 1.00 24.39 118 LYS A O 1
ATOM 636 N N . PRO A 1 97 ? -5.749 22.802 9.554 1.00 22.68 119 PRO A N 1
ATOM 637 C CA . PRO A 1 97 ? -4.858 23.123 8.443 1.00 23.60 119 PRO A CA 1
ATOM 638 C C . PRO A 1 97 ? -5.656 23.602 7.244 1.00 23.31 119 PRO A C 1
ATOM 639 O O . PRO A 1 97 ? -6.872 23.423 7.212 1.00 23.07 119 PRO A O 1
ATOM 643 N N . ASP A 1 98 ? -4.987 24.233 6.286 1.00 25.87 120 ASP A N 1
ATOM 644 C CA . ASP A 1 98 ? -5.593 24.470 4.973 1.00 25.35 120 ASP A CA 1
ATOM 645 C C . ASP A 1 98 ? -4.929 23.627 3.871 1.00 23.65 120 ASP A C 1
ATOM 646 O O . ASP A 1 98 ? -5.350 23.668 2.723 1.00 23.71 120 ASP A O 1
ATOM 651 N N . LEU A 1 99 ? -3.895 22.863 4.233 1.00 22.17 121 LEU A N 1
ATOM 652 C CA . LEU A 1 99 ? -3.325 21.851 3.338 1.00 18.54 121 LEU A CA 1
ATOM 653 C C . LEU A 1 99 ? -2.733 20.717 4.156 1.00 17.65 121 LEU A C 1
ATOM 654 O O . LEU A 1 99 ? -2.013 20.950 5.135 1.00 19.73 121 LEU A O 1
ATOM 659 N N . ILE A 1 100 ? -3.038 19.493 3.751 1.00 16.49 122 ILE A N 1
ATOM 660 C CA . ILE A 1 100 ? -2.481 18.313 4.380 1.00 19.20 122 ILE A CA 1
ATOM 661 C C . ILE A 1 100 ? -1.635 17.586 3.349 1.00 18.13 122 ILE A C 1
ATOM 662 O O . ILE A 1 100 ? -2.148 17.147 2.318 1.00 17.71 122 ILE A O 1
ATOM 667 N N . VAL A 1 101 ? -0.344 17.463 3.627 1.00 17.40 123 VAL A N 1
ATOM 668 C CA . VAL A 1 101 ? 0.559 16.749 2.752 1.00 17.37 123 VAL A CA 1
ATOM 669 C C . VAL A 1 101 ? 0.795 15.352 3.307 1.00 18.23 123 VAL A C 1
ATOM 670 O O . VAL A 1 101 ? 1.346 15.188 4.411 1.00 21.28 123 VAL A O 1
ATOM 674 N N . ALA A 1 102 ? 0.365 14.348 2.537 1.00 16.80 124 ALA A N 1
ATOM 675 C CA . ALA A 1 102 ? 0.452 12.959 2.958 1.00 18.84 124 ALA A CA 1
ATOM 676 C C . ALA A 1 102 ? 0.849 12.045 1.802 1.00 17.37 124 ALA A C 1
ATOM 677 O O . ALA A 1 102 ? 0.110 11.138 1.415 1.00 16.81 124 ALA A O 1
ATOM 679 N N . THR A 1 103 ? 2.041 12.282 1.267 1.00 18.42 125 THR A N 1
ATOM 680 C CA . THR A 1 103 ? 2.552 11.494 0.154 1.00 17.81 125 THR A CA 1
ATOM 681 C C . THR A 1 103 ? 3.345 10.282 0.642 1.00 17.29 125 THR A C 1
ATOM 682 O O . THR A 1 103 ? 3.499 9.312 -0.092 1.00 16.55 125 THR A O 1
ATOM 686 N N . ASN A 1 104 ? 3.813 10.333 1.892 1.00 17.86 126 ASN A N 1
ATOM 687 C CA . ASN A 1 104 ? 4.667 9.299 2.470 1.00 18.36 126 ASN A CA 1
ATOM 688 C C . ASN A 1 104 ? 4.155 8.924 3.861 1.00 18.94 126 ASN A C 1
ATOM 689 O O . ASN A 1 104 ? 4.894 8.970 4.846 1.00 17.97 126 ASN A O 1
ATOM 694 N N . ALA A 1 105 ? 2.878 8.558 3.910 1.00 20.77 127 ALA A N 1
ATOM 695 C CA . ALA A 1 105 ? 2.136 8.390 5.158 1.00 21.15 127 ALA A CA 1
ATOM 696 C C . ALA A 1 105 ? 1.315 7.086 5.235 1.00 23.07 127 ALA A C 1
ATOM 697 O O . ALA A 1 105 ? 0.601 6.864 6.217 1.00 23.92 127 ALA A O 1
ATOM 699 N N . GLY A 1 106 ? 1.417 6.230 4.218 1.00 21.33 128 GLY A N 1
ATOM 700 C CA . GLY A 1 106 ? 0.622 5.003 4.156 1.00 22.95 128 GLY A CA 1
ATOM 701 C C . GLY A 1 106 ? -0.853 5.260 3.892 1.00 24.17 128 GLY A C 1
ATOM 702 O O . GLY A 1 106 ? -1.712 4.466 4.267 1.00 25.24 128 GLY A O 1
ATOM 703 N N . LEU A 1 107 ? -1.141 6.361 3.211 1.00 25.35 129 LEU A N 1
ATOM 704 C CA . LEU A 1 107 ? -2.509 6.782 2.961 1.00 25.88 129 LEU A CA 1
ATOM 705 C C . LEU A 1 107 ? -3.265 5.764 2.109 1.00 26.54 129 LEU A C 1
ATOM 706 O O . LEU A 1 107 ? -2.748 5.302 1.093 1.00 27.03 129 LEU A O 1
ATOM 711 N N . ASP A 1 108 ? -4.476 5.402 2.534 1.00 28.15 130 ASP A N 1
ATOM 712 C CA . ASP A 1 108 ? -5.405 4.662 1.664 1.00 29.97 130 ASP A CA 1
ATOM 713 C C . ASP A 1 108 ? -6.608 5.538 1.281 1.00 27.67 130 ASP A C 1
ATOM 714 O O . ASP A 1 108 ? -6.723 6.676 1.734 1.00 25.80 130 ASP A O 1
ATOM 719 N N . ALA A 1 109 ? -7.479 5.017 0.421 1.00 27.06 131 ALA A N 1
ATOM 720 C CA . ALA A 1 109 ? -8.612 5.785 -0.103 1.00 26.82 131 ALA A CA 1
ATOM 721 C C . ALA A 1 109 ? -9.553 6.276 0.989 1.00 26.35 131 ALA A C 1
ATOM 722 O O . ALA A 1 109 ? -10.056 7.396 0.927 1.00 26.53 131 ALA A O 1
ATOM 724 N N . ASP A 1 110 ? -9.796 5.426 1.980 1.00 28.11 132 ASP A N 1
ATOM 725 C CA . ASP A 1 110 ? -10.669 5.776 3.100 1.00 30.76 132 ASP A CA 1
ATOM 726 C C . ASP A 1 110 ? -10.091 6.960 3.873 1.00 27.36 132 ASP A C 1
ATOM 727 O O . ASP A 1 110 ? -10.769 7.959 4.085 1.00 26.75 132 ASP A O 1
ATOM 732 N N . THR A 1 111 ? -8.826 6.842 4.260 1.00 24.85 133 THR A N 1
ATOM 733 C CA . THR A 1 111 ? -8.150 7.870 5.043 1.00 24.10 133 THR A CA 1
ATOM 734 C C . THR A 1 111 ? -7.964 9.166 4.257 1.00 21.77 133 THR A C 1
ATOM 735 O O . THR A 1 111 ? -8.059 10.250 4.819 1.00 21.54 133 THR A O 1
ATOM 739 N N . TYR A 1 112 ? -7.712 9.053 2.958 1.00 20.51 134 TYR A N 1
ATOM 740 C CA . TYR A 1 112 ? -7.724 10.216 2.081 1.00 20.67 134 TYR A CA 1
ATOM 741 C C . TYR A 1 112 ? -9.066 10.949 2.142 1.00 21.02 134 TYR A C 1
ATOM 742 O O . TYR A 1 112 ? -9.098 12.168 2.259 1.00 21.99 134 TYR A O 1
ATOM 751 N N . ALA A 1 113 ? -10.168 10.205 2.060 1.00 21.66 135 ALA A N 1
ATOM 752 C CA . ALA A 1 113 ? -11.505 10.811 2.143 1.00 23.27 135 ALA A CA 1
ATOM 753 C C . ALA A 1 113 ? -11.703 11.547 3.475 1.00 23.11 135 ALA A C 1
ATOM 754 O O . ALA A 1 113 ? -12.215 12.670 3.512 1.00 21.68 135 ALA A O 1
ATOM 756 N N . LYS A 1 114 ? -11.256 10.925 4.561 1.00 23.98 136 LYS A N 1
ATOM 757 C CA . LYS A 1 114 ? -11.336 11.530 5.894 1.00 24.44 136 LYS A CA 1
ATOM 758 C C . LYS A 1 114 ? -10.519 12.820 6.036 1.00 24.08 136 LYS A C 1
ATOM 759 O O . LYS A 1 114 ? -10.984 13.798 6.637 1.00 21.30 136 LYS A O 1
ATOM 765 N N . LEU A 1 115 ? -9.303 12.818 5.494 1.00 22.42 137 LEU A N 1
ATOM 766 C CA . LEU A 1 115 ? -8.451 14.007 5.532 1.00 22.33 137 LEU A CA 1
ATOM 767 C C . LEU A 1 115 ? -8.990 15.107 4.614 1.00 21.70 137 LEU A C 1
ATOM 768 O O . LEU A 1 115 ? -8.894 16.292 4.941 1.00 21.34 137 LEU A O 1
ATOM 773 N N . SER A 1 116 ? -9.570 14.716 3.478 1.00 21.81 138 SER A N 1
ATOM 774 C CA . SER A 1 116 ? -10.095 15.689 2.519 1.00 22.29 138 SER A CA 1
ATOM 775 C C . SER A 1 116 ? -11.262 16.473 3.088 1.00 24.97 138 SER A C 1
ATOM 776 O O . SER A 1 116 ? -11.495 17.607 2.687 1.00 26.92 138 SER A O 1
ATOM 779 N N . GLU A 1 117 ? -11.988 15.861 4.021 1.00 26.42 139 GLU A N 1
ATOM 780 C CA . GLU A 1 117 ? -13.044 16.559 4.751 1.00 28.93 139 GLU A CA 1
ATOM 781 C C . GLU A 1 117 ? -12.479 17.707 5.587 1.00 26.53 139 GLU A C 1
ATOM 782 O O . GLU A 1 117 ? -13.168 18.687 5.844 1.00 27.19 139 GLU A O 1
ATOM 788 N N . ILE A 1 118 ? -11.217 17.587 5.992 1.00 25.15 140 ILE A N 1
ATOM 789 C CA . ILE A 1 118 ? -10.568 18.608 6.808 1.00 24.56 140 ILE A CA 1
ATOM 790 C C . ILE A 1 118 ? -9.994 19.711 5.928 1.00 23.94 140 ILE A C 1
ATOM 791 O O . ILE A 1 118 ? -10.233 20.899 6.167 1.00 23.74 140 ILE A O 1
ATOM 796 N N . ALA A 1 119 ? -9.220 19.314 4.920 1.00 24.98 141 ALA A N 1
ATOM 797 C CA . ALA A 1 119 ? -8.608 20.265 4.014 1.00 22.78 141 ALA A CA 1
ATOM 798 C C . ALA A 1 119 ? -8.136 19.559 2.753 1.00 22.00 141 ALA A C 1
ATOM 799 O O . ALA A 1 119 ? -8.033 18.333 2.722 1.00 18.14 141 ALA A O 1
ATOM 801 N N . PRO A 1 120 ? -7.846 20.337 1.704 1.00 20.92 142 PRO A N 1
ATOM 802 C CA . PRO A 1 120 ? -7.200 19.753 0.535 1.00 20.63 142 PRO A CA 1
ATOM 803 C C . PRO A 1 120 ? -5.999 18.904 0.943 1.00 18.66 142 PRO A C 1
ATOM 804 O O . PRO A 1 120 ? -5.156 19.347 1.730 1.00 20.34 142 PRO A O 1
ATOM 808 N N . THR A 1 121 ? -5.947 17.684 0.423 1.00 18.72 143 THR A N 1
ATOM 809 C CA . THR A 1 121 ? -4.985 16.691 0.863 1.00 19.07 143 THR A CA 1
ATOM 810 C C . THR A 1 121 ? -4.206 16.191 -0.350 1.00 18.91 143 THR A C 1
ATOM 811 O O . THR A 1 121 ? -4.797 15.830 -1.374 1.00 20.63 143 THR A O 1
ATOM 815 N N . VAL A 1 122 ? -2.881 16.196 -0.227 1.00 19.15 144 VAL A N 1
ATOM 816 C CA . VAL A 1 122 ? -1.987 15.756 -1.299 1.00 19.60 144 VAL A CA 1
ATOM 817 C C . VAL A 1 122 ? -1.524 14.339 -0.989 1.00 18.34 144 VAL A C 1
ATOM 818 O O . VAL A 1 122 ? -0.836 14.109 0.014 1.00 17.75 144 VAL A O 1
ATOM 822 N N . ALA A 1 123 ? -1.903 13.402 -1.857 1.00 19.92 145 ALA A N 1
ATOM 823 C CA . ALA A 1 123 ? -1.560 11.991 -1.716 1.00 21.09 145 ALA A CA 1
ATOM 824 C C . ALA A 1 123 ? -0.384 11.593 -2.597 1.00 19.97 145 ALA A C 1
ATOM 825 O O . ALA A 1 123 ? 0.054 12.349 -3.476 1.00 18.81 145 ALA A O 1
ATOM 827 N N . GLN A 1 124 ? 0.106 10.382 -2.360 1.00 20.31 146 GLN A N 1
ATOM 828 C CA . GLN A 1 124 ? 1.084 9.754 -3.235 1.00 21.07 146 GLN A CA 1
ATOM 829 C C . GLN A 1 124 ? 0.566 9.767 -4.678 1.00 21.34 146 GLN A C 1
ATOM 830 O O . GLN A 1 124 ? -0.648 9.777 -4.921 1.00 19.56 146 GLN A O 1
ATOM 836 N N . THR A 1 125 ? 1.480 9.789 -5.630 1.00 23.05 147 THR A N 1
ATOM 837 C CA . THR A 1 125 ? 1.089 9.965 -7.032 1.00 25.53 147 THR A CA 1
ATOM 838 C C . THR A 1 125 ? 0.629 8.666 -7.674 1.00 26.06 147 THR A C 1
ATOM 839 O O . THR A 1 125 ? -0.238 8.678 -8.551 1.00 30.17 147 THR A O 1
ATOM 843 N N . GLY A 1 126 ? 1.212 7.552 -7.244 1.00 25.82 148 GLY A N 1
ATOM 844 C CA . GLY A 1 126 ? 0.926 6.250 -7.831 1.00 29.35 148 GLY A CA 1
ATOM 845 C C . GLY A 1 126 ? 0.593 5.209 -6.782 1.00 29.27 148 GLY A C 1
ATOM 846 O O . GLY A 1 126 ? -0.115 5.494 -5.819 1.00 29.13 148 GLY A O 1
ATOM 847 N N . SER A 1 127 ? 1.127 4.007 -6.961 1.00 30.98 149 SER A N 1
ATOM 848 C CA . SER A 1 127 ? 0.727 2.843 -6.168 1.00 34.45 149 SER A CA 1
ATOM 849 C C . SER A 1 127 ? 1.603 2.551 -4.938 1.00 34.77 149 SER A C 1
ATOM 850 O O . SER A 1 127 ? 1.413 1.528 -4.279 1.00 35.08 149 SER A O 1
ATOM 853 N N . GLU A 1 128 ? 2.551 3.436 -4.626 1.00 32.70 150 GLU A N 1
ATOM 854 C CA . GLU A 1 128 ? 3.395 3.276 -3.442 1.00 31.24 150 GLU A CA 1
ATOM 855 C C . GLU A 1 128 ? 2.979 4.292 -2.382 1.00 27.82 150 GLU A C 1
ATOM 856 O O . GLU A 1 128 ? 3.139 5.496 -2.569 1.00 22.54 150 GLU A O 1
ATOM 862 N N . ALA A 1 129 ? 2.444 3.790 -1.272 1.00 26.38 151 ALA A N 1
ATOM 863 C CA . ALA A 1 129 ? 1.841 4.630 -0.237 1.00 22.84 151 ALA A CA 1
ATOM 864 C C . ALA A 1 129 ? 2.890 5.137 0.744 1.00 20.32 151 ALA A C 1
ATOM 865 O O . ALA A 1 129 ? 2.664 6.121 1.443 1.00 20.00 151 ALA A O 1
ATOM 867 N N . PHE A 1 130 ? 4.021 4.435 0.786 1.00 19.71 152 PHE A N 1
ATOM 868 C CA . PHE A 1 130 ? 5.228 4.872 1.474 1.00 20.97 152 PHE A CA 1
ATOM 869 C C . PHE A 1 130 ? 6.392 4.894 0.484 1.00 19.46 152 PHE A C 1
ATOM 870 O O . PHE A 1 130 ? 6.499 4.026 -0.381 1.00 17.32 152 PHE A O 1
ATOM 878 N N . PHE A 1 131 ? 7.269 5.875 0.641 1.00 20.90 153 PHE A N 1
ATOM 879 C CA . PHE A 1 131 ? 8.550 5.922 -0.062 1.00 20.56 153 PHE A CA 1
ATOM 880 C C . PHE A 1 131 ? 8.436 5.824 -1.584 1.00 18.80 153 PHE A C 1
ATOM 881 O O . PHE A 1 131 ? 9.190 5.097 -2.220 1.00 19.86 153 PHE A O 1
ATOM 889 N N . GLU A 1 132 ? 7.494 6.567 -2.156 1.00 18.47 154 GLU A N 1
ATOM 890 C CA . GLU A 1 132 ? 7.462 6.783 -3.606 1.00 19.54 154 GLU A CA 1
ATOM 891 C C . GLU A 1 132 ? 8.706 7.577 -4.018 1.00 18.54 154 GLU A C 1
ATOM 892 O O . GLU A 1 132 ? 9.323 8.243 -3.177 1.00 18.52 154 GLU A O 1
ATOM 898 N N . PRO A 1 133 ? 9.088 7.516 -5.307 1.00 18.55 155 PRO A N 1
ATOM 899 C CA . PRO A 1 133 ? 10.274 8.252 -5.756 1.00 17.67 155 PRO A CA 1
ATOM 900 C C . PRO A 1 133 ? 10.338 9.695 -5.223 1.00 16.89 155 PRO A C 1
ATOM 901 O O . PRO A 1 133 ? 9.363 10.441 -5.324 1.00 17.30 155 PRO A O 1
ATOM 905 N N . TRP A 1 134 ? 11.477 10.070 -4.644 1.00 17.00 156 TRP A N 1
ATOM 906 C CA . TRP A 1 134 ? 11.625 11.395 -4.022 1.00 16.11 156 TRP A CA 1
ATOM 907 C C . TRP A 1 134 ? 11.269 12.535 -4.969 1.00 15.64 156 TRP A C 1
ATOM 908 O O . TRP A 1 134 ? 10.690 13.524 -4.557 1.00 13.60 156 TRP A O 1
ATOM 919 N N . LYS A 1 135 ? 11.590 12.394 -6.249 1.00 15.80 157 LYS A N 1
ATOM 920 C CA . LYS A 1 135 ? 11.273 13.455 -7.191 1.00 16.54 157 LYS A CA 1
ATOM 921 C C . LYS A 1 135 ? 9.756 13.613 -7.404 1.00 15.96 157 LYS A C 1
ATOM 922 O O . LYS A 1 135 ? 9.266 14.730 -7.572 1.00 19.53 157 LYS A O 1
ATOM 928 N N . ASP A 1 136 ? 9.021 12.503 -7.396 1.00 16.01 158 ASP A N 1
ATOM 929 C CA . ASP A 1 136 ? 7.569 12.557 -7.570 1.00 18.03 158 ASP A CA 1
ATOM 930 C C . ASP A 1 136 ? 6.948 13.279 -6.379 1.00 16.07 158 ASP A C 1
ATOM 931 O O . ASP A 1 136 ? 6.083 14.140 -6.527 1.00 17.49 158 ASP A O 1
ATOM 936 N N . GLN A 1 137 ? 7.407 12.923 -5.191 1.00 16.41 159 GLN A N 1
ATOM 937 C CA . GLN A 1 137 ? 6.942 13.584 -3.979 1.00 15.10 159 GLN A CA 1
ATOM 938 C C . GLN A 1 137 ? 7.276 15.081 -3.967 1.00 14.19 159 GLN A C 1
ATOM 939 O O . GLN A 1 137 ? 6.430 15.908 -3.626 1.00 15.64 159 GLN A O 1
ATOM 945 N N . ALA A 1 138 ? 8.510 15.432 -4.320 1.00 13.61 160 ALA A N 1
ATOM 946 C CA . ALA A 1 138 ? 8.921 16.831 -4.339 1.00 14.19 160 ALA A CA 1
ATOM 947 C C . ALA A 1 138 ? 8.094 17.610 -5.349 1.00 15.06 160 ALA A C 1
ATOM 948 O O . ALA A 1 138 ? 7.602 18.692 -5.054 1.00 12.86 160 ALA A O 1
ATOM 950 N N . THR A 1 139 ? 7.926 17.046 -6.541 1.00 14.64 161 THR A N 1
ATOM 951 C CA . THR A 1 139 ? 7.194 17.736 -7.594 1.00 16.20 161 THR A CA 1
ATOM 952 C C . THR A 1 139 ? 5.740 18.062 -7.223 1.00 14.32 161 THR A C 1
ATOM 953 O O . THR A 1 139 ? 5.304 19.194 -7.402 1.00 17.07 161 THR A O 1
ATOM 957 N N . ILE A 1 140 ? 4.993 17.089 -6.713 1.00 14.26 162 ILE A N 1
ATOM 958 C CA . ILE A 1 140 ? 3.595 17.351 -6.376 1.00 15.65 162 ILE A CA 1
ATOM 959 C C . ILE A 1 140 ? 3.484 18.352 -5.217 1.00 16.13 162 ILE A C 1
ATOM 960 O O . ILE A 1 140 ? 2.602 19.191 -5.229 1.00 15.26 162 ILE A O 1
ATOM 965 N N . ILE A 1 141 ? 4.392 18.277 -4.243 1.00 15.73 163 ILE A N 1
ATOM 966 C CA . ILE A 1 141 ? 4.372 19.215 -3.102 1.00 16.10 163 ILE A CA 1
ATOM 967 C C . ILE A 1 141 ? 4.681 20.647 -3.553 1.00 16.12 163 ILE A C 1
ATOM 968 O O . ILE A 1 141 ? 4.015 21.597 -3.131 1.00 13.79 163 ILE A O 1
ATOM 973 N N . GLY A 1 142 ? 5.692 20.787 -4.410 1.00 15.81 164 GLY A N 1
ATOM 974 C CA . GLY A 1 142 ? 6.024 22.061 -5.032 1.00 16.19 164 GLY A CA 1
ATOM 975 C C . GLY A 1 142 ? 4.845 22.671 -5.764 1.00 15.58 164 GLY A C 1
ATOM 976 O O . GLY A 1 142 ? 4.595 23.872 -5.652 1.00 15.63 164 GLY A O 1
ATOM 977 N N . GLN A 1 143 ? 4.111 21.839 -6.501 1.00 16.18 165 GLN A N 1
ATOM 978 C CA . GLN A 1 143 ? 2.899 22.287 -7.195 1.00 15.22 165 GLN A CA 1
ATOM 979 C C . GLN A 1 143 ? 1.842 22.791 -6.216 1.00 15.09 165 GLN A C 1
ATOM 980 O O . GLN A 1 143 ? 1.315 23.894 -6.367 1.00 13.94 165 GLN A O 1
ATOM 986 N N . ALA A 1 144 ? 1.578 21.984 -5.195 1.00 15.98 166 ALA A N 1
ATOM 987 C CA . ALA A 1 144 ? 0.533 22.265 -4.213 1.00 16.22 166 ALA A CA 1
ATOM 988 C C . ALA A 1 144 ? 0.772 23.533 -3.388 1.00 17.26 166 ALA A C 1
ATOM 989 O O . ALA A 1 144 ? -0.190 24.136 -2.888 1.00 17.98 166 ALA A O 1
ATOM 991 N N . VAL A 1 145 ? 2.037 23.926 -3.223 1.00 15.95 167 VAL A N 1
ATOM 992 C CA . VAL A 1 145 ? 2.362 25.122 -2.435 1.00 17.04 167 VAL A CA 1
ATOM 993 C C . VAL A 1 145 ? 2.781 26.309 -3.302 1.00 18.19 167 VAL A C 1
ATOM 994 O O . VAL A 1 145 ? 3.285 27.313 -2.788 1.00 18.71 167 VAL A O 1
ATOM 998 N N . PHE A 1 146 ? 2.550 26.184 -4.613 1.00 18.46 168 PHE A N 1
ATOM 999 C CA . PHE A 1 146 ? 2.706 27.278 -5.568 1.00 17.20 168 PHE A CA 1
ATOM 1000 C C . PHE A 1 146 ? 4.170 27.709 -5.739 1.00 15.83 168 PHE A C 1
ATOM 1001 O O . PHE A 1 146 ? 4.457 28.884 -5.946 1.00 16.89 168 PHE A O 1
ATOM 1009 N N . LYS A 1 147 ? 5.083 26.746 -5.644 1.00 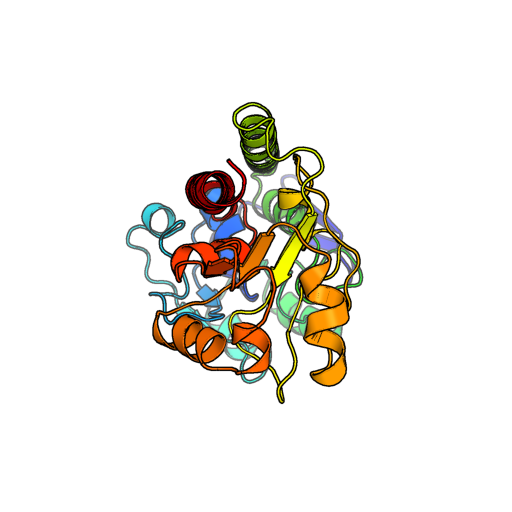16.14 169 LYS A N 1
ATOM 1010 C CA . LYS A 1 147 ? 6.523 27.002 -5.741 1.00 17.56 169 LYS A CA 1
ATOM 1011 C C . LYS A 1 147 ? 7.188 25.924 -6.599 1.00 17.84 169 LYS A C 1
ATOM 1012 O O . LYS A 1 147 ? 8.288 25.446 -6.316 1.00 17.29 169 LYS A O 1
ATOM 1018 N N . ASN A 1 148 ? 6.499 25.549 -7.666 1.00 18.53 170 ASN A N 1
ATOM 1019 C CA . ASN A 1 148 ? 6.996 24.507 -8.555 1.00 19.67 170 ASN A CA 1
ATOM 1020 C C . ASN A 1 148 ? 8.286 24.887 -9.283 1.00 17.40 170 ASN A C 1
ATOM 1021 O O . ASN A 1 148 ? 9.125 24.022 -9.528 1.00 18.32 170 ASN A O 1
ATOM 1026 N N . ALA A 1 149 ? 8.460 26.168 -9.609 1.00 17.54 171 ALA A N 1
ATOM 1027 C CA . ALA A 1 149 ? 9.694 26.622 -10.275 1.00 16.43 171 ALA A CA 1
ATOM 1028 C C . ALA A 1 149 ? 10.933 26.391 -9.395 1.00 15.28 171 ALA A C 1
ATOM 1029 O O . ALA A 1 149 ? 11.945 25.863 -9.843 1.00 12.19 171 ALA A O 1
ATOM 1031 N N . GLU A 1 150 ? 10.843 26.775 -8.127 1.00 15.62 172 GLU A N 1
ATOM 1032 C CA . GLU A 1 150 ? 11.949 26.550 -7.207 1.00 14.75 172 GLU A CA 1
ATOM 1033 C C . GLU A 1 150 ? 12.190 25.063 -6.987 1.00 13.68 172 GLU A C 1
ATOM 1034 O O . GLU A 1 150 ? 13.338 24.619 -6.914 1.00 16.10 172 GLU A O 1
ATOM 1048 N N . THR A 1 152 ? 11.596 22.585 -8.938 1.00 14.52 174 THR A N 1
ATOM 1049 C CA . THR A 1 152 ? 12.276 22.051 -10.117 1.00 15.10 174 THR A CA 1
ATOM 1050 C C . THR A 1 152 ? 13.766 22.355 -10.045 1.00 13.33 174 THR A C 1
ATOM 1051 O O . THR A 1 152 ? 14.595 21.475 -10.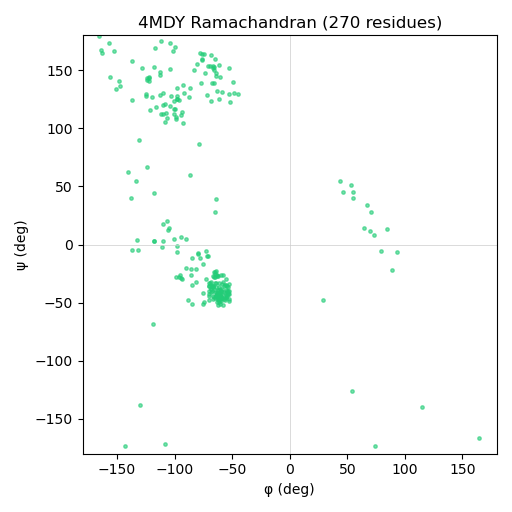275 1.00 16.70 174 THR A O 1
ATOM 1055 N N . GLU A 1 153 ? 14.092 23.604 -9.739 1.00 15.11 175 GLU A N 1
ATOM 1056 C CA . GLU A 1 153 ? 15.480 24.012 -9.518 1.00 18.54 175 GLU A CA 1
ATOM 1057 C C . GLU A 1 153 ? 16.187 23.162 -8.454 1.00 18.04 175 GLU A C 1
ATOM 1058 O O . GLU A 1 153 ? 17.327 22.750 -8.656 1.00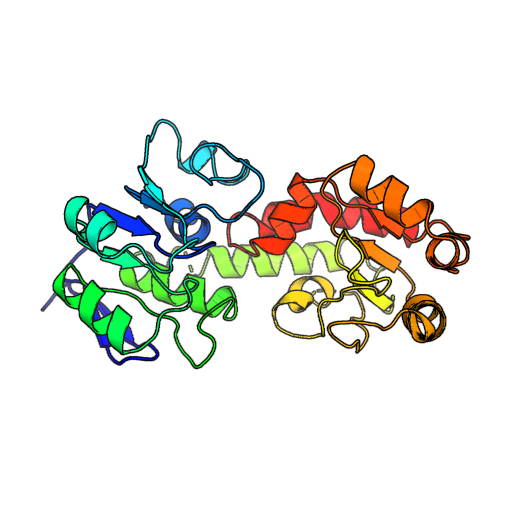 17.84 175 GLU A O 1
ATOM 1064 N N . LEU A 1 154 ? 15.507 22.903 -7.335 1.00 17.69 176 LEU A N 1
ATOM 1065 C CA . LEU A 1 154 ? 16.077 22.103 -6.244 1.00 18.84 176 LEU A CA 1
ATOM 1066 C C . LEU A 1 154 ? 16.381 20.666 -6.690 1.00 19.08 176 LEU A C 1
ATOM 1067 O O . LEU A 1 154 ? 17.431 20.116 -6.359 1.00 18.30 176 LEU A O 1
ATOM 1072 N N . ILE A 1 155 ? 15.471 20.071 -7.453 1.00 18.14 177 ILE A N 1
ATOM 1073 C CA . ILE A 1 155 ? 15.696 18.734 -8.010 1.00 19.91 177 ILE A CA 1
ATOM 1074 C C . ILE A 1 155 ? 16.919 18.737 -8.947 1.00 20.03 177 ILE A C 1
ATOM 1075 O O . ILE A 1 155 ? 17.786 17.859 -8.855 1.00 20.91 177 ILE A O 1
ATOM 1080 N N . LYS A 1 156 ? 16.984 19.729 -9.833 1.00 19.05 178 LYS A N 1
ATOM 1081 C CA . LYS A 1 156 ? 18.146 19.932 -10.712 1.00 20.43 178 LYS A CA 1
ATOM 1082 C C . LYS A 1 156 ? 19.446 20.048 -9.926 1.00 19.54 178 LYS A C 1
ATOM 1083 O O . LYS A 1 156 ? 20.463 19.467 -10.301 1.00 21.47 178 LYS A O 1
ATOM 1089 N N . SER A 1 157 ? 19.399 20.832 -8.854 1.00 19.44 179 SER A N 1
ATOM 1090 C CA . SER A 1 157 ? 20.568 21.095 -8.011 1.00 19.58 179 SER A CA 1
ATOM 1091 C C . SER A 1 157 ? 21.133 19.811 -7.391 1.00 18.69 179 SER A C 1
ATOM 1092 O O . SER A 1 157 ? 22.345 19.616 -7.357 1.00 18.48 179 SER A O 1
ATOM 1095 N N . VAL A 1 158 ? 20.247 18.948 -6.901 1.00 18.27 180 VAL A N 1
ATOM 1096 C CA . VAL A 1 158 ? 20.641 17.654 -6.342 1.00 20.27 180 VAL A CA 1
ATOM 1097 C C . VAL A 1 158 ? 21.288 16.765 -7.398 1.00 20.28 180 VAL A C 1
ATOM 1098 O O . VAL A 1 158 ? 22.357 16.210 -7.163 1.00 19.02 180 VAL A O 1
ATOM 1102 N N . ASP A 1 159 ? 20.638 16.637 -8.556 1.00 20.53 181 ASP A N 1
ATOM 1103 C CA . ASP A 1 159 ? 21.192 15.851 -9.661 1.00 22.01 181 ASP A CA 1
ATOM 1104 C C . ASP A 1 159 ? 22.595 16.343 -10.021 1.00 22.62 181 ASP A C 1
ATOM 1105 O O . ASP A 1 159 ? 23.525 15.540 -10.184 1.00 22.26 181 ASP A O 1
ATOM 1110 N N . ASP A 1 160 ? 22.740 17.662 -10.125 1.00 23.57 182 ASP A N 1
ATOM 1111 C CA . ASP A 1 160 ? 24.026 18.284 -10.450 1.00 26.05 182 ASP A CA 1
ATOM 1112 C C . ASP A 1 160 ? 25.102 18.018 -9.399 1.00 23.90 182 ASP A C 1
ATOM 1113 O O . ASP A 1 160 ? 26.258 17.809 -9.749 1.00 25.32 182 ASP A O 1
ATOM 1118 N N . ARG A 1 161 ? 24.735 18.039 -8.122 1.00 21.29 183 ARG A N 1
ATOM 1119 C CA . ARG A 1 161 ? 25.685 17.675 -7.057 1.00 22.76 183 ARG A CA 1
ATOM 1120 C C . ARG A 1 161 ? 26.269 16.278 -7.266 1.00 21.36 183 ARG A C 1
ATOM 1121 O O . ARG A 1 161 ? 27.482 16.097 -7.188 1.00 23.90 183 ARG A O 1
ATOM 1129 N N . PHE A 1 162 ? 25.418 15.291 -7.541 1.00 20.28 184 PHE A N 1
ATOM 1130 C CA . PHE A 1 162 ? 25.894 13.920 -7.759 1.00 22.77 184 PHE A CA 1
ATOM 1131 C C . PHE A 1 162 ? 26.700 13.771 -9.058 1.00 24.91 184 PHE A C 1
ATOM 1132 O O . PHE A 1 162 ? 27.693 13.043 -9.089 1.00 25.50 184 PHE A O 1
ATOM 1140 N N . THR A 1 163 ? 26.279 14.467 -10.112 1.00 25.92 185 THR A N 1
ATOM 1141 C CA . THR A 1 163 ? 27.047 14.538 -11.367 1.00 28.56 185 THR A CA 1
ATOM 1142 C C . THR A 1 163 ? 28.453 15.085 -11.110 1.00 27.86 185 THR A C 1
ATOM 1143 O O . THR A 1 163 ? 29.427 14.598 -11.674 1.00 31.13 185 THR A O 1
ATOM 1147 N N . THR A 1 164 ? 28.545 16.097 -10.255 1.00 25.94 186 THR A N 1
ATOM 1148 C CA . THR A 1 164 ? 29.822 16.710 -9.915 1.00 27.00 186 THR A CA 1
ATOM 1149 C C . THR A 1 164 ? 30.708 15.748 -9.111 1.00 27.05 186 THR A C 1
ATOM 1150 O O . THR A 1 164 ? 31.928 15.753 -9.277 1.00 26.71 186 THR A O 1
ATOM 1154 N N . VAL A 1 165 ? 30.099 14.930 -8.251 1.00 26.81 187 VAL A N 1
ATOM 1155 C CA . VAL A 1 165 ? 30.849 13.921 -7.489 1.00 25.22 187 VAL A CA 1
ATOM 1156 C C . VAL A 1 165 ? 31.546 12.958 -8.455 1.00 26.10 187 VAL A C 1
ATOM 1157 O O . VAL A 1 165 ? 32.720 12.618 -8.276 1.00 24.82 187 VAL A O 1
ATOM 1161 N N . LYS A 1 166 ? 30.810 12.534 -9.477 1.00 26.34 188 LYS A N 1
ATOM 1162 C CA . LYS A 1 166 ? 31.337 11.651 -10.518 1.00 29.90 188 LYS A CA 1
ATOM 1163 C C . LYS A 1 166 ? 32.565 12.272 -11.194 1.00 30.04 188 LYS A C 1
ATOM 1164 O O . LYS A 1 166 ? 33.583 11.607 -11.381 1.00 34.46 188 LYS A O 1
ATOM 1170 N N . THR A 1 167 ? 32.469 13.555 -11.533 1.00 29.38 189 THR A N 1
ATOM 1171 C CA . THR A 1 167 ? 33.586 14.304 -12.114 1.00 28.58 189 THR A CA 1
ATOM 1172 C C . THR A 1 167 ? 34.786 14.412 -11.165 1.00 26.03 189 THR A C 1
ATOM 1173 O O . THR A 1 167 ? 35.934 14.263 -11.584 1.00 29.54 189 THR A O 1
ATOM 1177 N N A ASP A 1 168 ? 34.511 14.680 -9.891 0.50 25.66 190 ASP A N 1
ATOM 1178 N N B ASP A 1 168 ? 34.499 14.662 -9.891 0.50 25.82 190 ASP A N 1
ATOM 1179 C CA A ASP A 1 168 ? 35.560 14.817 -8.878 0.50 20.85 190 ASP A CA 1
ATOM 1180 C CA B ASP A 1 168 ? 35.521 14.815 -8.854 0.50 21.37 190 ASP A CA 1
ATOM 1181 C C A ASP A 1 168 ? 36.235 13.482 -8.511 0.50 25.72 190 ASP A C 1
ATOM 1182 C C B ASP A 1 168 ? 36.215 13.489 -8.489 0.50 25.87 190 ASP A C 1
ATOM 1183 O O A ASP A 1 168 ? 37.355 13.477 -7.997 0.50 27.46 190 ASP A O 1
ATOM 1184 O O B ASP A 1 168 ? 37.328 13.496 -7.961 0.50 27.54 190 ASP A O 1
ATOM 1193 N N . HIS A 1 169 ? 35.555 12.363 -8.765 1.00 26.91 191 HIS A N 1
ATOM 1194 C CA . HIS A 1 169 ? 36.056 11.031 -8.375 1.00 24.76 191 HIS A CA 1
ATOM 1195 C C . HIS A 1 169 ? 35.909 10.002 -9.487 1.00 25.59 191 HIS A C 1
ATOM 1196 O O . HIS A 1 169 ? 35.106 9.072 -9.363 1.00 24.08 191 HIS A O 1
ATOM 1203 N N . PRO A 1 170 ? 36.703 10.126 -10.563 1.00 27.28 192 PRO A N 1
ATOM 1204 C CA . PRO A 1 170 ? 36.614 9.130 -11.636 1.00 30.64 192 PRO A CA 1
ATOM 1205 C C . PRO A 1 170 ? 36.985 7.692 -11.212 1.00 30.16 192 PRO A C 1
ATOM 1206 O O . PRO A 1 170 ? 36.647 6.742 -11.916 1.00 32.75 192 PRO A O 1
ATOM 1210 N N A GLN A 1 171 ? 37.670 7.552 -10.080 0.50 29.44 193 GLN A N 1
ATOM 1211 N N B GLN A 1 171 ? 37.672 7.546 -10.082 0.50 29.46 193 GLN A N 1
ATOM 1212 C CA A GLN A 1 171 ? 38.009 6.240 -9.530 0.50 31.71 193 GLN A CA 1
ATOM 1213 C CA B GLN A 1 171 ? 38.013 6.227 -9.550 0.50 31.56 193 GLN A CA 1
ATOM 1214 C C A GLN A 1 171 ? 36.786 5.411 -9.116 0.50 29.90 193 GLN A C 1
ATOM 1215 C C B GLN A 1 171 ? 36.793 5.412 -9.087 0.50 29.94 193 GLN A C 1
ATOM 1216 O O A GLN A 1 171 ? 36.884 4.191 -9.000 0.50 31.28 193 GLN A O 1
ATOM 1217 O O B GLN A 1 171 ? 36.903 4.201 -8.905 0.50 31.61 193 GLN A O 1
ATOM 1228 N N . PHE A 1 172 ? 35.643 6.062 -8.891 1.00 27.01 194 PHE A N 1
ATOM 1229 C CA . PHE A 1 172 ? 34.415 5.343 -8.511 1.00 25.18 194 PHE A CA 1
ATOM 1230 C C . PHE A 1 172 ? 33.860 4.496 -9.660 1.00 26.21 194 PHE A C 1
ATOM 1231 O O . PHE A 1 172 ? 33.137 3.524 -9.424 1.00 26.78 194 PHE A O 1
ATOM 1239 N N . SER A 1 173 ? 34.174 4.879 -10.894 1.00 27.04 195 SER A N 1
ATOM 1240 C CA . SER A 1 173 ? 33.655 4.190 -12.075 1.00 29.01 195 SER A CA 1
ATOM 1241 C C . SER A 1 173 ? 33.912 2.689 -12.014 1.00 28.12 195 SER A C 1
ATOM 1242 O O . SE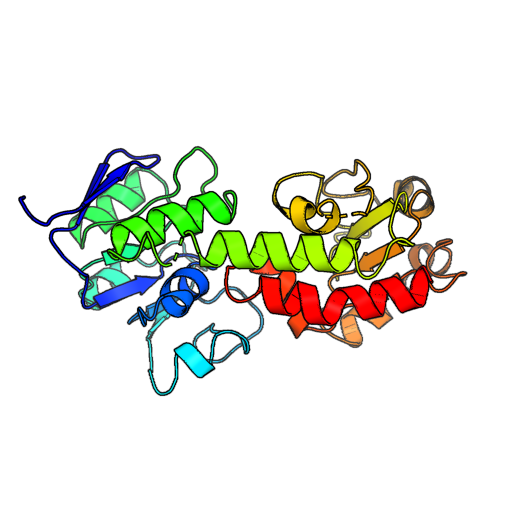R A 1 173 ? 35.029 2.250 -11.752 1.00 27.29 195 SER A O 1
ATOM 1245 N N . GLY A 1 174 ? 32.859 1.911 -12.239 1.00 31.45 196 GLY A N 1
ATOM 1246 C CA . GLY A 1 174 ? 32.952 0.460 -12.236 1.00 31.61 196 GLY A CA 1
ATOM 1247 C C . GLY A 1 174 ? 33.127 -0.204 -10.878 1.00 30.67 196 GLY A C 1
ATOM 1248 O O . GLY A 1 174 ? 33.352 -1.410 -10.814 1.00 28.38 196 GLY A O 1
ATOM 1249 N N . LYS A 1 175 ? 33.020 0.559 -9.792 1.00 25.08 197 LYS A N 1
ATOM 1250 C CA . LYS A 1 175 ? 33.153 -0.015 -8.460 1.00 24.17 197 LYS A CA 1
ATOM 1251 C C . LYS A 1 175 ? 31.776 -0.418 -7.935 1.00 19.02 197 LYS A C 1
ATOM 1252 O O . LYS A 1 175 ? 30.827 0.369 -7.961 1.00 20.32 197 LYS A O 1
ATOM 1258 N N . LYS A 1 176 ? 31.689 -1.649 -7.448 1.00 19.29 198 LYS A N 1
ATOM 1259 C CA . LYS A 1 176 ? 30.424 -2.244 -7.049 1.00 20.39 198 LYS A CA 1
ATOM 1260 C C . LYS A 1 176 ? 30.096 -1.917 -5.602 1.00 19.52 198 LYS A C 1
ATOM 1261 O O . LYS A 1 176 ? 30.903 -2.136 -4.703 1.00 19.85 198 LYS A O 1
ATOM 1267 N N . ALA A 1 177 ? 28.901 -1.373 -5.399 1.00 19.97 199 ALA A N 1
ATOM 1268 C CA . ALA A 1 177 ? 28.474 -0.851 -4.107 1.00 20.37 199 ALA A CA 1
ATOM 1269 C C . ALA A 1 177 ? 27.209 -1.556 -3.657 1.00 21.38 199 ALA A C 1
ATOM 1270 O O . ALA A 1 177 ? 26.350 -1.901 -4.480 1.00 23.69 199 ALA A O 1
ATOM 1272 N N . LEU A 1 178 ? 27.123 -1.781 -2.347 1.00 23.36 200 LEU A N 1
ATOM 1273 C CA . LEU A 1 178 ? 25.896 -2.211 -1.689 1.00 21.06 200 LEU A CA 1
ATOM 1274 C C . LEU A 1 178 ? 25.569 -1.220 -0.582 1.00 19.12 200 LEU A C 1
ATOM 1275 O O . LEU A 1 178 ? 26.466 -0.714 0.104 1.00 19.45 200 LEU A O 1
ATOM 1280 N N . LEU A 1 179 ? 24.276 -0.950 -0.428 1.00 17.49 201 LEU A N 1
ATOM 1281 C CA . LEU A 1 179 ? 23.764 -0.070 0.596 1.00 17.56 201 LEU A CA 1
ATOM 1282 C C . LEU A 1 179 ? 22.979 -0.905 1.601 1.00 17.00 201 LEU A C 1
ATOM 1283 O O . LEU A 1 179 ? 21.903 -1.428 1.289 1.00 15.64 201 LEU A O 1
ATOM 1288 N N . LEU A 1 180 ? 23.521 -0.999 2.812 1.00 17.36 202 LEU A N 1
ATOM 1289 C CA . LEU A 1 180 ? 23.072 -1.964 3.804 1.00 15.49 202 LEU A CA 1
ATOM 1290 C C . LEU A 1 180 ? 22.531 -1.277 5.044 1.00 15.03 202 LEU A C 1
ATOM 1291 O O . LEU A 1 180 ? 22.939 -0.171 5.374 1.00 16.63 202 LEU A O 1
ATOM 1296 N N . GLY A 1 181 ? 21.615 -1.952 5.728 1.00 15.57 203 GLY A N 1
ATOM 1297 C CA . GLY A 1 181 ? 21.058 -1.450 6.974 1.00 16.24 203 GLY A CA 1
ATOM 1298 C C . GLY A 1 181 ? 22.093 -1.508 8.083 1.00 17.82 203 GLY A C 1
ATOM 1299 O O . GLY A 1 181 ? 23.016 -2.323 8.044 1.00 19.48 203 GLY A O 1
ATOM 1300 N N . GLY A 1 182 ? 21.938 -0.631 9.069 1.00 16.80 204 GLY A N 1
ATOM 1301 C CA . GLY A 1 182 ? 22.906 -0.508 10.162 1.00 17.10 204 GLY A CA 1
ATOM 1302 C C . GLY A 1 182 ? 22.786 -1.584 11.227 1.00 18.85 204 GLY A C 1
ATOM 1303 O O . GLY A 1 182 ? 23.657 -1.697 12.089 1.00 23.26 204 GLY A O 1
ATOM 1304 N N . THR A 1 183 ? 21.697 -2.351 11.184 1.00 18.51 205 THR A N 1
ATOM 1305 C CA . THR A 1 183 ? 21.479 -3.478 12.091 1.00 19.50 205 THR A CA 1
ATOM 1306 C C . THR A 1 183 ? 21.138 -4.754 11.312 1.00 20.67 205 THR A C 1
ATOM 1307 O O . THR A 1 183 ? 20.589 -4.701 10.203 1.00 21.98 205 THR A O 1
ATOM 1311 N N . LEU A 1 184 ? 21.481 -5.902 11.886 1.00 19.46 206 LEU A N 1
ATOM 1312 C CA . LEU A 1 184 ? 21.086 -7.182 11.302 1.00 20.65 206 LEU A CA 1
ATOM 1313 C C . LEU A 1 184 ? 19.641 -7.467 11.698 1.00 21.34 206 LEU A C 1
ATOM 1314 O O . LEU A 1 184 ? 19.145 -6.935 12.693 1.00 23.66 206 LEU A O 1
ATOM 1319 N N . TYR A 1 185 ? 18.962 -8.277 10.896 1.00 21.41 207 TYR A N 1
ATOM 1320 C CA . TYR A 1 185 ? 17.604 -8.713 11.194 1.00 20.81 207 TYR A CA 1
ATOM 1321 C C . TYR A 1 185 ? 17.604 -10.230 11.258 1.00 22.70 207 TYR A C 1
ATOM 1322 O O . TYR A 1 185 ? 17.874 -10.892 10.255 1.00 21.52 207 TYR A O 1
ATOM 1331 N N . ARG A 1 186 ? 17.318 -10.776 12.436 1.00 25.95 208 ARG A N 1
ATOM 1332 C CA . ARG A 1 186 ? 17.337 -12.223 12.651 1.00 26.07 208 ARG A CA 1
ATOM 1333 C C . ARG A 1 186 ? 18.598 -12.856 12.060 1.00 24.61 208 ARG A C 1
ATOM 1334 O O . ARG A 1 186 ? 18.525 -13.878 11.374 1.00 25.92 208 ARG A O 1
ATOM 1342 N N . GLY A 1 187 ? 19.748 -12.225 12.304 1.00 22.98 209 GLY A N 1
ATOM 1343 C CA . GLY A 1 187 ? 21.037 -12.731 11.822 1.00 23.75 209 GLY A CA 1
ATOM 1344 C C . GLY A 1 187 ? 21.368 -12.454 10.354 1.00 22.50 209 GLY A C 1
ATOM 1345 O O . GLY A 1 187 ? 22.468 -12.768 9.902 1.00 19.68 209 GLY A O 1
ATOM 1346 N N . GLY A 1 188 ? 20.425 -11.882 9.610 1.00 22.56 210 GLY A N 1
ATOM 1347 C CA . GLY A 1 188 ? 20.625 -11.567 8.196 1.00 19.29 210 GLY A CA 1
ATOM 1348 C C . GLY A 1 188 ? 20.930 -10.097 7.970 1.00 19.52 210 GLY A C 1
ATOM 1349 O O . GLY A 1 188 ? 20.759 -9.252 8.862 1.00 17.80 210 GLY A O 1
ATOM 1350 N N . VAL A 1 189 ? 21.391 -9.795 6.765 1.00 18.08 211 VAL A N 1
ATOM 1351 C CA . VAL A 1 189 ? 21.730 -8.435 6.377 1.00 17.96 211 VAL A CA 1
ATOM 1352 C C . VAL A 1 189 ? 20.572 -7.817 5.610 1.00 18.50 211 VAL A C 1
ATOM 1353 O O . VAL A 1 189 ? 19.998 -8.447 4.712 1.00 18.01 211 VAL A O 1
ATOM 1357 N N . GLN A 1 190 ? 20.247 -6.580 5.965 1.00 18.85 212 GLN A N 1
ATOM 1358 C CA . GLN A 1 190 ? 19.234 -5.807 5.262 1.00 19.00 212 GLN A CA 1
ATOM 1359 C C . GLN A 1 190 ? 19.896 -4.975 4.171 1.00 17.39 212 GLN A C 1
ATOM 1360 O O . GLN A 1 190 ? 20.953 -4.390 4.386 1.00 17.48 212 GLN A O 1
ATOM 1366 N N . ALA A 1 191 ? 19.277 -4.931 2.998 1.00 18.39 213 ALA A N 1
ATOM 1367 C CA . ALA A 1 191 ? 19.836 -4.190 1.865 1.00 18.13 213 ALA A CA 1
ATOM 1368 C C . ALA A 1 191 ? 18.769 -3.393 1.124 1.00 19.12 213 ALA A C 1
ATOM 1369 O O . ALA A 1 191 ? 17.578 -3.688 1.205 1.00 17.58 213 ALA A O 1
ATOM 1371 N N . THR A 1 192 ? 19.218 -2.371 0.411 1.00 18.85 214 THR A N 1
ATOM 1372 C CA . THR A 1 192 ? 18.354 -1.592 -0.448 1.00 21.18 214 THR A CA 1
ATOM 1373 C C . THR A 1 192 ? 18.523 -2.101 -1.886 1.00 21.46 214 THR A C 1
ATOM 1374 O O . THR A 1 192 ? 19.576 -1.909 -2.499 1.00 19.86 214 THR A O 1
ATOM 1378 N N . PRO A 1 193 ? 17.492 -2.777 -2.422 1.00 22.33 215 PRO A N 1
ATOM 1379 C CA . PRO A 1 193 ? 17.628 -3.273 -3.785 1.00 22.37 215 PRO A CA 1
ATOM 1380 C C . PRO A 1 193 ? 17.704 -2.117 -4.782 1.00 24.06 215 PRO A C 1
ATOM 1381 O O . PRO A 1 193 ? 17.205 -1.026 -4.497 1.00 21.22 215 PRO A O 1
ATOM 1385 N N . PRO A 1 194 ? 18.341 -2.345 -5.937 1.00 25.44 216 PRO A N 1
ATOM 1386 C CA . PRO A 1 194 ? 18.381 -1.302 -6.955 1.00 23.33 216 PRO A CA 1
ATOM 1387 C C . PRO A 1 194 ? 16.997 -0.709 -7.227 1.00 22.03 216 PRO A C 1
ATOM 1388 O O . PRO A 1 194 ? 16.009 -1.424 -7.244 1.00 22.82 216 PRO A O 1
ATOM 1392 N N . GLY A 1 195 ? 16.942 0.599 -7.415 1.00 22.37 217 GLY A N 1
ATOM 1393 C CA . GLY A 1 195 ? 15.685 1.309 -7.597 1.00 20.91 217 GLY A CA 1
ATOM 1394 C C . GLY A 1 195 ? 15.947 2.787 -7.398 1.00 18.85 217 GLY A C 1
ATOM 1395 O O . GLY A 1 195 ? 17.107 3.226 -7.363 1.00 17.18 217 GLY A O 1
ATOM 1396 N N . TRP A 1 196 ? 14.889 3.572 -7.258 1.00 18.01 218 TRP A N 1
ATOM 1397 C CA . TRP A 1 196 ? 15.075 5.008 -7.128 1.00 18.23 218 TRP A CA 1
ATOM 1398 C C . TRP A 1 196 ? 16.001 5.370 -5.964 1.00 17.72 218 TRP A C 1
ATOM 1399 O O . TRP A 1 196 ? 16.777 6.311 -6.072 1.00 17.07 218 TRP A O 1
ATOM 1410 N N . ARG A 1 197 ? 15.932 4.604 -4.879 1.00 17.51 219 ARG A N 1
ATOM 1411 C CA . ARG A 1 197 ? 16.766 4.861 -3.702 1.00 19.33 219 ARG A CA 1
ATOM 1412 C C . ARG A 1 197 ? 18.264 4.694 -3.933 1.00 20.52 219 ARG A C 1
ATOM 1413 O O . ARG A 1 197 ? 19.060 5.269 -3.197 1.00 21.41 219 ARG A O 1
ATOM 1421 N N . THR A 1 198 ? 18.652 3.907 -4.931 1.00 21.37 220 THR A N 1
ATOM 1422 C CA . THR A 1 198 ? 20.078 3.746 -5.248 1.00 21.92 220 THR A CA 1
ATOM 1423 C C . THR A 1 198 ? 20.536 4.644 -6.403 1.00 21.66 220 THR A C 1
ATOM 1424 O O . THR A 1 198 ? 21.714 4.641 -6.750 1.00 22.07 220 THR A O 1
ATOM 1428 N N . ASP A 1 199 ? 19.622 5.417 -6.993 1.00 23.04 221 ASP A N 1
ATOM 1429 C CA . ASP A 1 199 ? 19.979 6.271 -8.135 1.00 25.03 221 ASP A CA 1
ATOM 1430 C C . ASP A 1 199 ? 21.149 7.195 -7.820 1.00 21.90 221 ASP A C 1
ATOM 1431 O O . ASP A 1 199 ? 22.028 7.396 -8.661 1.00 25.38 221 ASP A O 1
ATOM 1436 N N . PHE A 1 200 ? 21.170 7.754 -6.615 1.00 20.02 222 PHE A N 1
ATOM 1437 C CA . PHE A 1 200 ? 22.240 8.666 -6.244 1.00 20.93 222 PHE A CA 1
ATOM 1438 C C . PHE A 1 200 ? 23.616 8.005 -6.336 1.00 19.56 222 PHE A C 1
ATOM 1439 O O . PHE A 1 200 ? 24.576 8.665 -6.693 1.00 23.85 222 PHE A O 1
ATOM 1447 N N . LEU A 1 201 ? 23.695 6.709 -6.041 1.00 19.85 223 LEU A N 1
ATOM 1448 C CA . LEU A 1 201 ? 24.956 5.978 -6.135 1.00 20.22 223 LEU A CA 1
ATOM 1449 C C . LEU A 1 201 ? 25.366 5.797 -7.590 1.00 21.26 223 LEU A C 1
ATOM 1450 O O . LEU A 1 201 ? 26.536 6.001 -7.941 1.00 20.99 223 LEU A O 1
ATOM 1455 N N . THR A 1 202 ? 24.399 5.421 -8.422 1.00 22.38 224 THR A N 1
ATOM 1456 C CA . THR A 1 202 ? 24.607 5.258 -9.857 1.00 25.26 224 THR A CA 1
ATOM 1457 C C . THR A 1 202 ? 25.058 6.580 -10.495 1.00 24.62 224 THR A C 1
ATOM 1458 O O . THR A 1 202 ? 25.966 6.593 -11.333 1.00 27.19 224 THR A O 1
ATOM 1462 N N . GLN A 1 203 ? 24.435 7.682 -10.081 1.00 22.86 225 GLN A N 1
ATOM 1463 C CA . GLN A 1 203 ? 24.775 9.028 -10.580 1.00 26.69 225 GLN A CA 1
ATOM 1464 C C . GLN A 1 203 ? 26.195 9.466 -10.210 1.00 25.97 225 GLN A C 1
ATOM 1465 O O . GLN A 1 203 ? 26.804 10.269 -10.916 1.00 28.18 225 GLN A O 1
ATOM 1479 N N . GLY A 1 205 ? 28.604 7.418 -10.258 1.00 26.27 227 GLY A N 1
ATOM 1480 C CA . GLY A 1 205 ? 29.469 6.593 -11.102 1.00 26.56 227 GLY A CA 1
ATOM 1481 C C . GLY A 1 205 ? 29.630 5.158 -10.641 1.00 27.64 227 GLY A C 1
ATOM 1482 O O . GLY A 1 205 ? 30.243 4.352 -11.336 1.00 28.98 227 GLY A O 1
ATOM 1483 N N . LEU A 1 206 ? 29.065 4.832 -9.482 1.00 27.54 228 LEU A N 1
ATOM 1484 C CA . LEU A 1 206 ? 29.170 3.489 -8.919 1.00 25.95 228 LEU A CA 1
ATOM 1485 C C . LEU A 1 206 ? 28.252 2.501 -9.623 1.00 25.76 228 LEU A C 1
ATOM 1486 O O . LEU A 1 206 ? 27.271 2.884 -10.274 1.00 28.49 228 LEU A O 1
ATOM 1491 N N . THR A 1 207 ? 28.592 1.225 -9.480 1.00 24.42 229 THR A N 1
ATOM 1492 C CA . THR A 1 207 ? 27.748 0.134 -9.925 1.00 24.82 229 THR A CA 1
ATOM 1493 C C . THR A 1 207 ? 26.974 -0.384 -8.718 1.00 24.85 229 THR A C 1
ATOM 1494 O O . THR A 1 207 ? 27.549 -0.726 -7.678 1.00 25.56 229 THR A O 1
ATOM 1498 N N . VAL A 1 208 ? 25.659 -0.411 -8.863 1.00 23.34 230 VAL A N 1
ATOM 1499 C CA . VAL A 1 208 ? 24.762 -0.852 -7.812 1.00 24.48 230 VAL A CA 1
ATOM 1500 C C . VAL A 1 208 ? 24.384 -2.300 -8.106 1.00 22.31 230 VAL A C 1
ATOM 1501 O O . VAL A 1 208 ? 23.635 -2.580 -9.043 1.00 24.29 230 VAL A O 1
ATOM 1505 N N . LEU A 1 209 ? 24.916 -3.211 -7.299 1.00 26.72 231 LEU A N 1
ATOM 1506 C CA . LEU A 1 209 ? 24.664 -4.644 -7.443 1.00 28.45 231 LEU A CA 1
ATOM 1507 C C . LEU A 1 209 ? 23.210 -5.019 -7.175 1.00 25.94 231 LEU A C 1
ATOM 1508 O O . LEU A 1 209 ? 22.596 -4.507 -6.247 1.00 22.31 231 LEU A O 1
ATOM 1513 N N . GLN A 1 210 ? 22.674 -5.925 -7.987 1.00 30.02 232 GLN A N 1
ATOM 1514 C CA . GLN A 1 210 ? 21.408 -6.581 -7.673 1.00 30.78 232 GLN A CA 1
ATOM 1515 C C . GLN A 1 210 ? 21.537 -7.311 -6.340 1.00 27.93 232 GLN A C 1
ATOM 1516 O O . GLN A 1 210 ? 22.499 -8.038 -6.112 1.00 28.17 232 GLN A O 1
ATOM 1522 N N . VAL A 1 211 ? 20.568 -7.100 -5.461 1.00 25.29 233 VAL A N 1
ATOM 1523 C CA . VAL A 1 211 ? 20.606 -7.676 -4.128 1.00 25.94 233 VAL A CA 1
ATOM 1524 C C . VAL A 1 211 ? 19.165 -7.773 -3.602 1.00 25.37 233 VAL A C 1
ATOM 1525 O O . VAL A 1 211 ? 18.340 -6.910 -3.903 1.00 22.95 233 VAL A O 1
ATOM 1529 N N . PRO A 1 212 ? 18.851 -8.833 -2.837 1.00 25.56 234 PRO A N 1
ATOM 1530 C CA . PRO A 1 212 ? 17.527 -8.899 -2.213 1.00 25.04 234 PRO A CA 1
ATOM 1531 C C . PRO A 1 212 ? 17.438 -7.976 -1.003 1.00 23.30 234 PRO A C 1
ATOM 1532 O O . PRO A 1 212 ? 18.461 -7.604 -0.445 1.00 23.68 234 PRO A O 1
ATOM 1536 N N . ALA A 1 213 ? 16.220 -7.621 -0.606 1.00 22.32 235 ALA A N 1
ATOM 1537 C CA . ALA A 1 213 ? 16.004 -6.697 0.505 1.00 21.60 235 ALA A CA 1
ATOM 1538 C C . ALA A 1 213 ? 16.551 -7.259 1.817 1.00 21.99 235 ALA A C 1
ATOM 1539 O O . ALA A 1 213 ? 16.912 -6.506 2.728 1.00 20.71 235 ALA A O 1
ATOM 1541 N N . LEU A 1 214 ? 16.592 -8.584 1.898 1.00 19.51 236 LEU A N 1
ATOM 1542 C CA . LEU A 1 214 ? 17.126 -9.289 3.042 1.00 20.87 236 LEU A CA 1
ATOM 1543 C C . LEU A 1 214 ? 17.988 -10.439 2.545 1.00 20.51 236 LEU A C 1
ATOM 1544 O O . LEU A 1 214 ? 17.541 -11.284 1.767 1.00 20.41 236 LEU A O 1
ATOM 1549 N N . ILE A 1 215 ? 19.231 -10.450 3.004 1.00 20.02 237 ILE A N 1
ATOM 1550 C CA . ILE A 1 215 ? 20.181 -11.493 2.682 1.00 19.71 237 ILE A CA 1
ATOM 1551 C C . ILE A 1 215 ? 20.235 -12.451 3.875 1.00 19.78 237 ILE A C 1
ATOM 1552 O O . ILE A 1 215 ? 20.699 -12.075 4.953 1.00 19.69 237 ILE A O 1
ATOM 1557 N N . PRO A 1 216 ? 19.749 -13.691 3.692 1.00 20.00 238 PRO A N 1
ATOM 1558 C CA . PRO A 1 216 ? 19.767 -14.620 4.817 1.00 21.45 238 PRO A CA 1
ATOM 1559 C C . PRO A 1 216 ? 21.187 -14.902 5.310 1.00 20.24 238 PRO A C 1
ATOM 1560 O O . PRO A 1 216 ? 22.144 -14.774 4.553 1.00 17.84 238 PRO A O 1
ATOM 1564 N N . ARG A 1 217 ? 21.309 -15.271 6.580 1.00 21.26 239 ARG A N 1
ATOM 1565 C CA . ARG A 1 217 ? 22.618 -15.427 7.213 1.00 21.19 239 ARG A CA 1
ATOM 1566 C C . ARG A 1 217 ? 23.565 -16.354 6.440 1.00 20.66 239 ARG A C 1
ATOM 1567 O O . ARG A 1 217 ? 24.758 -16.082 6.332 1.00 18.92 239 ARG A O 1
ATOM 1575 N N . ASP A 1 218 ? 23.029 -17.442 5.897 1.00 19.95 240 ASP A N 1
ATOM 1576 C CA . ASP A 1 218 ? 23.852 -18.399 5.163 1.00 24.31 240 ASP A CA 1
ATOM 1577 C C . ASP A 1 218 ? 24.346 -17.881 3.788 1.00 23.31 240 ASP A C 1
ATOM 1578 O O . ASP A 1 218 ? 25.212 -18.508 3.173 1.00 25.65 240 ASP A O 1
ATOM 1583 N N . GLU A 1 219 ? 23.824 -16.742 3.324 1.00 21.50 241 GLU A N 1
ATOM 1584 C CA . GLU A 1 219 ? 24.223 -16.168 2.023 1.00 22.36 241 GLU A CA 1
ATOM 1585 C C . GLU A 1 219 ? 25.046 -14.877 2.118 1.00 19.54 241 GLU A C 1
ATOM 1586 O O . GLU A 1 219 ? 25.395 -14.286 1.106 1.00 17.70 241 GLU A O 1
ATOM 1592 N N . ILE A 1 220 ? 25.366 -14.439 3.326 1.00 18.54 242 ILE A N 1
ATOM 1593 C CA . ILE A 1 220 ? 26.030 -13.151 3.510 1.00 17.96 242 ILE A CA 1
ATOM 1594 C C . ILE A 1 220 ? 27.362 -13.050 2.766 1.00 18.88 242 ILE A C 1
ATOM 1595 O O . ILE A 1 220 ? 27.588 -12.087 2.031 1.00 20.45 242 ILE A O 1
ATOM 1600 N N . ALA A 1 221 ? 28.236 -14.030 2.967 1.00 18.91 243 ALA A N 1
ATOM 1601 C CA . ALA A 1 221 ? 29.537 -14.052 2.297 1.00 18.72 243 ALA A CA 1
ATOM 1602 C C . ALA A 1 221 ? 29.360 -14.103 0.779 1.00 17.78 243 ALA A C 1
ATOM 1603 O O . ALA A 1 221 ? 29.966 -13.321 0.053 1.00 19.15 243 ALA A O 1
ATOM 1605 N N . SER A 1 222 ? 28.494 -15.000 0.329 1.00 18.76 244 SER A N 1
ATOM 1606 C CA . SER A 1 222 ? 28.214 -15.195 -1.090 1.00 19.19 244 SER A CA 1
ATOM 1607 C C . SER A 1 222 ? 27.825 -13.878 -1.794 1.00 19.54 244 SER A C 1
ATOM 1608 O O . SER A 1 222 ? 28.273 -13.607 -2.901 1.00 25.98 244 SER A O 1
ATOM 1611 N N . VAL A 1 223 ? 27.008 -13.058 -1.139 1.00 19.27 245 VAL A N 1
ATOM 1612 C CA . VAL A 1 223 ? 26.526 -11.817 -1.745 1.00 20.03 245 VAL A CA 1
ATOM 1613 C C . VAL A 1 223 ? 27.448 -10.622 -1.520 1.00 20.52 245 VAL A C 1
ATOM 1614 O O . VAL A 1 223 ? 27.757 -9.881 -2.471 1.00 19.46 245 VAL A O 1
ATOM 1618 N N . LEU A 1 224 ? 27.871 -10.430 -0.271 1.00 19.60 246 LEU A N 1
ATOM 1619 C CA . LEU A 1 224 ? 28.631 -9.240 0.120 1.00 20.52 246 LEU A CA 1
ATOM 1620 C C . LEU A 1 224 ? 30.068 -9.241 -0.398 1.00 18.98 246 LEU A C 1
ATOM 1621 O O . LEU A 1 224 ? 30.627 -8.178 -0.660 1.00 21.29 246 LEU A O 1
ATOM 1626 N N . ASP A 1 225 ? 30.666 -10.418 -0.568 1.00 18.38 247 ASP A N 1
ATOM 1627 C CA . ASP A 1 225 ? 32.030 -10.472 -1.100 1.00 21.60 247 ASP A CA 1
ATOM 1628 C C . ASP A 1 225 ? 32.069 -10.137 -2.593 1.00 22.49 247 ASP A C 1
ATOM 1629 O O . ASP A 1 225 ? 33.145 -10.025 -3.167 1.00 22.61 247 ASP A O 1
ATOM 1634 N N . GLY A 1 226 ? 30.900 -9.966 -3.211 1.00 24.52 248 GLY A N 1
ATOM 1635 C CA . GLY A 1 226 ? 30.818 -9.490 -4.596 1.00 24.78 248 GLY A CA 1
ATOM 1636 C C . GLY A 1 226 ? 30.986 -7.984 -4.775 1.00 26.65 248 GLY A C 1
ATOM 1637 O O . GLY A 1 226 ? 31.073 -7.506 -5.909 1.00 29.31 248 GLY A O 1
ATOM 1638 N N . ALA A 1 227 ? 31.031 -7.236 -3.669 1.00 22.98 249 ALA A N 1
ATOM 1639 C CA . ALA A 1 227 ? 31.085 -5.770 -3.712 1.00 22.81 249 ALA A CA 1
ATOM 1640 C C . ALA A 1 227 ? 32.478 -5.232 -3.403 1.00 21.96 249 ALA A C 1
ATOM 1641 O O . ALA A 1 227 ? 33.255 -5.858 -2.670 1.00 20.36 249 ALA A O 1
ATOM 1643 N N . ASP A 1 228 ? 32.780 -4.072 -3.982 1.00 23.08 250 ASP A N 1
ATOM 1644 C CA . ASP A 1 228 ? 34.022 -3.346 -3.724 1.00 22.25 250 ASP A CA 1
ATOM 1645 C C . ASP A 1 228 ? 33.924 -2.440 -2.488 1.00 22.71 250 ASP A C 1
ATOM 1646 O O . ASP A 1 228 ? 34.933 -2.133 -1.859 1.00 23.09 250 ASP A O 1
ATOM 1651 N N . VAL A 1 229 ? 32.710 -2.005 -2.162 1.00 21.31 251 VAL A N 1
ATOM 1652 C CA . VAL A 1 229 ? 32.463 -1.171 -0.996 1.00 20.46 251 VAL A CA 1
ATOM 1653 C C . VAL A 1 229 ? 31.080 -1.492 -0.428 1.00 20.22 251 VAL A C 1
ATOM 1654 O O . VAL A 1 229 ? 30.120 -1.668 -1.180 1.00 19.81 251 VAL A O 1
ATOM 1658 N N . LEU A 1 230 ? 31.000 -1.602 0.897 1.00 19.21 252 LEU A N 1
ATOM 1659 C CA . LEU A 1 230 ? 29.729 -1.781 1.596 1.00 18.72 252 LEU A CA 1
ATOM 1660 C C . LEU A 1 230 ? 29.458 -0.532 2.410 1.00 19.48 252 LEU A C 1
ATOM 1661 O O . LEU A 1 230 ? 30.309 -0.084 3.177 1.00 21.95 252 LEU A O 1
ATOM 1666 N N . ILE A 1 231 ? 28.264 0.021 2.238 1.00 19.83 253 ILE A N 1
ATOM 1667 C CA . ILE A 1 231 ? 27.837 1.204 2.962 1.00 17.37 253 ILE A CA 1
ATOM 1668 C C . ILE A 1 231 ? 26.789 0.750 3.957 1.00 16.28 253 ILE A C 1
ATOM 1669 O O . ILE A 1 231 ? 25.674 0.428 3.582 1.00 16.11 253 ILE A O 1
ATOM 1674 N N . TRP A 1 232 ? 27.173 0.684 5.226 1.00 16.96 254 TRP A N 1
ATOM 1675 C CA . TRP A 1 232 ? 26.250 0.288 6.282 1.00 17.38 254 TRP A CA 1
ATOM 1676 C C . TRP A 1 232 ? 25.680 1.551 6.912 1.00 16.87 254 TRP A C 1
ATOM 1677 O O . TRP A 1 232 ? 26.434 2.409 7.382 1.00 17.64 254 TRP A O 1
ATOM 1688 N N . THR A 1 233 ? 24.356 1.667 6.944 1.00 16.99 255 THR A N 1
ATOM 1689 C CA . THR A 1 233 ? 23.724 2.886 7.436 1.00 16.18 255 THR A CA 1
ATOM 1690 C C . THR A 1 233 ? 23.556 2.826 8.955 1.00 16.76 255 THR A C 1
ATOM 1691 O O . THR A 1 233 ? 22.445 2.885 9.493 1.00 15.30 255 THR A O 1
ATOM 1695 N N . THR A 1 234 ? 24.693 2.694 9.630 1.00 17.37 256 THR A N 1
ATOM 1696 C CA . THR A 1 234 ? 24.759 2.736 11.083 1.00 17.49 256 THR A CA 1
ATOM 1697 C C . THR A 1 234 ? 24.372 4.119 11.596 1.00 19.19 256 THR A C 1
ATOM 1698 O O . THR A 1 234 ? 24.589 5.120 10.911 1.00 17.71 256 THR A O 1
ATOM 1702 N N . GLU A 1 235 ? 23.809 4.156 12.806 1.00 20.39 257 GLU A N 1
ATOM 1703 C CA . GLU A 1 235 ? 23.402 5.396 13.458 1.00 24.95 257 GLU A CA 1
ATOM 1704 C C . GLU A 1 235 ? 24.167 5.619 14.768 1.00 29.26 257 GLU A C 1
ATOM 1705 O O . GLU A 1 235 ? 23.911 6.591 15.475 1.00 32.48 257 GLU A O 1
ATOM 1711 N N . SER A 1 236 ? 25.102 4.725 15.086 1.00 26.62 258 SER A N 1
ATOM 1712 C CA . SER A 1 236 ? 25.960 4.892 16.262 1.00 28.94 258 SER A CA 1
ATOM 1713 C C . SER A 1 236 ? 27.183 3.988 16.205 1.00 32.34 258 SER A C 1
ATOM 1714 O O . SER A 1 236 ? 27.271 3.076 15.374 1.00 32.48 258 SER A O 1
ATOM 1717 N N . ASP A 1 237 ? 28.127 4.263 17.099 1.00 34.73 259 ASP A N 1
ATOM 1718 C CA . ASP A 1 237 ? 29.268 3.389 17.326 1.00 34.87 259 ASP A CA 1
ATOM 1719 C C . ASP A 1 237 ? 28.775 2.036 17.815 1.00 27.97 259 ASP A C 1
ATOM 1720 O O . ASP A 1 237 ? 29.321 1.004 17.430 1.00 30.37 259 ASP A O 1
ATOM 1725 N N . GLN A 1 238 ? 27.744 2.052 18.664 1.00 27.86 260 GLN A N 1
ATOM 1726 C CA . GLN A 1 238 ? 27.114 0.822 19.144 1.00 28.63 260 GLN A CA 1
ATOM 1727 C C . GLN A 1 238 ? 26.731 -0.054 17.958 1.00 29.67 260 GLN A C 1
ATOM 1728 O O . GLN A 1 238 ? 27.049 -1.240 17.943 1.00 29.32 260 GLN A O 1
ATOM 1734 N N . ASP A 1 239 ? 26.070 0.543 16.965 1.00 27.62 261 ASP A N 1
ATOM 1735 C CA . ASP A 1 239 ? 25.652 -0.192 15.762 1.00 25.39 261 ASP A CA 1
ATOM 1736 C C . ASP A 1 239 ? 26.841 -0.786 15.005 1.00 21.75 261 ASP A C 1
ATOM 1737 O O . ASP A 1 239 ? 26.796 -1.951 14.587 1.00 21.27 261 ASP A O 1
ATOM 1742 N N . ARG A 1 240 ? 27.893 0.008 14.813 1.00 20.25 262 ARG A N 1
ATOM 1743 C CA . ARG A 1 240 ? 29.042 -0.442 14.015 1.00 24.31 262 ARG A CA 1
ATOM 1744 C C . ARG A 1 240 ? 29.747 -1.600 14.691 1.00 26.16 262 ARG A C 1
ATOM 1745 O O . ARG A 1 240 ? 30.106 -2.589 14.049 1.00 26.23 262 ARG A O 1
ATOM 1753 N N . ASP A 1 241 ? 29.971 -1.455 15.989 1.00 29.71 263 ASP A N 1
ATOM 1754 C CA . ASP A 1 241 ? 30.719 -2.456 16.737 1.00 29.76 263 ASP A CA 1
ATOM 1755 C C . ASP A 1 241 ? 29.931 -3.766 16.843 1.00 25.99 263 ASP A C 1
ATOM 1756 O O . ASP A 1 241 ? 30.522 -4.844 16.834 1.00 27.83 263 ASP A O 1
ATOM 1761 N N . ALA A 1 242 ? 28.603 -3.680 16.894 1.00 24.21 264 ALA A N 1
ATOM 1762 C CA . ALA A 1 242 ? 27.762 -4.874 16.847 1.00 26.28 264 ALA A CA 1
ATOM 1763 C C . ALA A 1 242 ? 27.896 -5.624 15.515 1.00 25.58 264 ALA A C 1
ATOM 1764 O O . ALA A 1 242 ? 27.882 -6.853 15.484 1.00 24.47 264 ALA A O 1
ATOM 1766 N N . LEU A 1 243 ? 28.044 -4.892 14.417 1.00 22.61 265 LEU A N 1
ATOM 1767 C CA . LEU A 1 243 ? 28.259 -5.523 13.114 1.00 21.97 265 LEU A CA 1
ATOM 1768 C C . LEU A 1 243 ? 29.644 -6.153 13.033 1.00 22.34 265 LEU A C 1
ATOM 1769 O O . LEU A 1 243 ? 29.789 -7.296 12.614 1.00 24.60 265 LEU A O 1
ATOM 1774 N N . LEU A 1 244 ? 30.661 -5.408 13.440 1.00 23.58 266 LEU A N 1
ATOM 1775 C CA . LEU A 1 244 ? 32.029 -5.925 13.444 1.00 25.42 266 LEU A CA 1
ATOM 1776 C C . LEU A 1 244 ? 32.221 -7.092 14.426 1.00 26.92 266 LEU A C 1
ATOM 1777 O O . LEU A 1 244 ? 33.106 -7.922 14.229 1.00 29.43 266 LEU A O 1
ATOM 1782 N N . ALA A 1 245 ? 31.388 -7.163 15.463 1.00 25.28 267 ALA A N 1
ATOM 1783 C CA . ALA A 1 245 ? 31.420 -8.283 16.409 1.00 28.09 267 ALA A CA 1
ATOM 1784 C C . ALA A 1 245 ? 30.804 -9.574 15.848 1.00 26.17 267 ALA A C 1
ATOM 1785 O O . ALA A 1 245 ? 31.021 -10.652 16.397 1.00 30.45 267 ALA A O 1
ATOM 1787 N N . ASP A 1 246 ? 30.024 -9.470 14.777 1.00 26.18 268 ASP A N 1
ATOM 1788 C CA . ASP A 1 246 ? 29.418 -10.644 14.159 1.00 24.88 268 ASP A CA 1
ATOM 1789 C C . ASP A 1 246 ? 30.513 -11.439 13.442 1.00 21.74 268 ASP A C 1
ATOM 1790 O O . ASP A 1 246 ? 31.261 -10.871 12.655 1.00 24.02 268 ASP A O 1
ATOM 1795 N N . PRO A 1 247 ? 30.614 -12.757 13.717 1.00 22.05 269 PRO A N 1
ATOM 1796 C CA . PRO A 1 247 ? 31.736 -13.529 13.183 1.00 21.17 269 PRO A CA 1
ATOM 1797 C C . PRO A 1 247 ? 31.716 -13.677 11.663 1.00 19.32 269 PRO A C 1
ATOM 1798 O O . PRO A 1 247 ? 32.769 -13.824 11.066 1.00 17.90 269 PRO A O 1
ATOM 1802 N N . ILE A 1 248 ? 30.538 -13.629 11.047 1.00 19.09 270 ILE A N 1
ATOM 1803 C CA . ILE A 1 248 ? 30.462 -13.680 9.587 1.00 18.77 270 ILE A CA 1
ATOM 1804 C C . ILE A 1 248 ? 30.905 -12.332 9.015 1.00 18.37 270 ILE A C 1
ATOM 1805 O O . ILE A 1 248 ? 31.761 -12.282 8.136 1.00 19.79 270 ILE A O 1
ATOM 1810 N N . VAL A 1 249 ? 30.351 -11.243 9.539 1.00 19.22 271 VAL A N 1
ATOM 1811 C CA . VAL A 1 249 ? 30.746 -9.904 9.110 1.00 20.70 271 VAL A CA 1
ATOM 1812 C C . VAL A 1 249 ? 32.261 -9.723 9.282 1.00 21.94 271 VAL A C 1
ATOM 1813 O O . VAL A 1 249 ? 32.935 -9.202 8.387 1.00 19.72 271 VAL A O 1
ATOM 1817 N N . ALA A 1 250 ? 32.797 -10.207 10.403 1.00 21.96 272 ALA A N 1
ATOM 1818 C CA . ALA A 1 250 ? 34.238 -10.120 10.685 1.00 22.39 272 ALA A CA 1
ATOM 1819 C C . ALA A 1 250 ? 35.129 -10.735 9.592 1.00 22.37 272 ALA A C 1
ATOM 1820 O O . ALA A 1 250 ? 36.260 -10.285 9.393 1.00 19.35 272 ALA A O 1
ATOM 1822 N N . GLN A 1 251 ? 34.622 -11.749 8.887 1.00 21.07 273 GLN A N 1
ATOM 1823 C CA . GLN A 1 251 ? 35.400 -12.440 7.856 1.00 19.17 273 GLN A CA 1
ATOM 1824 C C . GLN A 1 251 ? 35.070 -12.014 6.430 1.00 19.34 273 GLN A C 1
ATOM 1825 O O . GLN A 1 251 ? 35.601 -12.578 5.478 1.00 20.47 273 GLN A O 1
ATOM 1831 N N . LEU A 1 252 ? 34.207 -11.024 6.277 1.00 18.88 274 LEU A N 1
ATOM 1832 C CA . LEU A 1 252 ? 33.949 -10.474 4.959 1.00 19.43 274 LEU A CA 1
ATOM 1833 C C . LEU A 1 252 ? 35.236 -9.905 4.375 1.00 18.95 274 LEU A C 1
ATOM 1834 O O . LEU A 1 252 ? 36.059 -9.355 5.098 1.00 17.91 274 LEU A O 1
ATOM 1839 N N . ALA A 1 253 ? 35.402 -10.041 3.063 1.00 20.15 275 ALA A N 1
ATOM 1840 C CA . ALA A 1 253 ? 36.515 -9.411 2.364 1.00 22.04 275 ALA A CA 1
ATOM 1841 C C . ALA A 1 253 ? 36.526 -7.901 2.633 1.00 21.47 275 ALA A C 1
ATOM 1842 O O . ALA A 1 253 ? 37.583 -7.312 2.825 1.00 24.24 275 ALA A O 1
ATOM 1844 N N . ALA A 1 254 ? 35.344 -7.286 2.676 1.00 20.34 276 ALA A N 1
ATOM 1845 C CA . ALA A 1 254 ? 35.230 -5.865 2.973 1.00 21.79 276 ALA A CA 1
ATOM 1846 C C . ALA A 1 254 ? 35.792 -5.518 4.349 1.00 21.28 276 ALA A C 1
ATOM 1847 O O . ALA A 1 254 ? 36.410 -4.465 4.515 1.00 27.34 276 ALA A O 1
ATOM 1849 N N . THR A 1 255 ? 35.578 -6.389 5.332 1.00 20.28 277 THR A N 1
ATOM 1850 C CA . THR A 1 255 ? 36.105 -6.143 6.676 1.00 19.97 277 THR A CA 1
ATOM 1851 C C . THR A 1 255 ? 37.625 -6.307 6.678 1.00 19.40 277 THR A C 1
ATOM 1852 O O . THR A 1 255 ? 38.329 -5.484 7.238 1.00 20.59 277 THR A O 1
ATOM 1856 N N A ARG A 1 256 ? 38.105 -7.356 6.013 0.50 14.02 278 ARG A N 1
ATOM 1857 N N B ARG A 1 256 ? 38.131 -7.355 6.038 0.50 13.76 278 ARG A N 1
ATOM 1858 C CA A ARG A 1 256 ? 39.537 -7.643 5.933 0.50 23.00 278 ARG A CA 1
ATOM 1859 C CA B ARG A 1 256 ? 39.574 -7.602 6.022 0.50 22.93 278 ARG A CA 1
ATOM 1860 C C A ARG A 1 256 ? 40.293 -6.529 5.225 0.50 23.42 278 ARG A C 1
ATOM 1861 C C B ARG A 1 256 ? 40.317 -6.476 5.333 0.50 22.85 278 ARG A C 1
ATOM 1862 O O A ARG A 1 256 ? 41.391 -6.157 5.642 0.50 24.50 278 ARG A O 1
ATOM 1863 O O B ARG A 1 256 ? 41.425 -6.114 5.732 0.50 23.19 278 ARG A O 1
ATOM 1878 N N A ARG A 1 257 ? 39.701 -6.001 4.156 0.50 25.62 279 ARG A N 1
ATOM 1879 N N B ARG A 1 257 ? 39.689 -5.922 4.302 0.50 24.58 279 ARG A N 1
ATOM 1880 C CA A ARG A 1 257 ? 40.368 -5.005 3.320 0.50 27.01 279 ARG A CA 1
ATOM 1881 C CA B ARG A 1 257 ? 40.336 -4.960 3.426 0.50 26.18 279 ARG A CA 1
ATOM 1882 C C A ARG A 1 257 ? 39.945 -3.576 3.666 0.50 25.45 279 ARG A C 1
ATOM 1883 C C B ARG A 1 257 ? 39.904 -3.528 3.712 0.50 25.01 279 ARG A C 1
ATOM 1884 O O A ARG A 1 257 ? 40.277 -2.643 2.940 0.50 25.40 279 ARG A O 1
ATOM 1885 O O B ARG A 1 257 ? 40.178 -2.629 2.923 0.50 24.48 279 ARG A O 1
ATOM 1900 N N A ASP A 1 258 ? 39.209 -3.406 4.762 0.50 24.85 280 ASP A N 1
ATOM 1901 N N B ASP A 1 258 ? 39.229 -3.319 4.836 0.50 24.95 280 ASP A N 1
ATOM 1902 C CA A ASP A 1 258 ? 38.800 -2.071 5.218 0.50 26.89 280 ASP A CA 1
ATOM 1903 C CA B ASP A 1 258 ? 38.804 -1.977 5.230 0.50 26.97 280 ASP A CA 1
ATOM 1904 C C A ASP A 1 258 ? 37.992 -1.324 4.148 0.50 25.25 280 ASP A C 1
ATOM 1905 C C B ASP A 1 258 ? 37.978 -1.294 4.137 0.50 25.21 280 ASP A C 1
ATOM 1906 O O A ASP A 1 258 ? 38.270 -0.162 3.852 0.50 24.24 280 ASP A O 1
ATOM 1907 O O B ASP A 1 258 ? 38.234 -0.136 3.806 0.50 24.43 280 ASP A O 1
ATOM 1916 N N . ARG A 1 259 ? 36.993 -2.002 3.586 1.00 23.27 281 ARG A N 1
ATOM 1917 C CA . ARG A 1 259 ? 36.112 -1.433 2.548 1.00 24.70 281 ARG A CA 1
ATOM 1918 C C . ARG A 1 259 ? 34.670 -1.266 3.047 1.00 22.80 281 ARG A C 1
ATOM 1919 O O . ARG A 1 259 ? 33.740 -1.102 2.246 1.00 22.08 281 ARG A O 1
ATOM 1927 N N . ASN A 1 260 ? 34.498 -1.308 4.369 1.00 20.35 282 ASN A N 1
ATOM 1928 C CA . ASN A 1 260 ? 33.240 -0.951 5.002 1.00 19.49 282 ASN A CA 1
ATOM 1929 C C . ASN A 1 260 ? 33.196 0.542 5.253 1.00 20.84 282 ASN A C 1
ATOM 1930 O O . ASN A 1 260 ? 34.177 1.126 5.721 1.00 23.33 282 ASN A O 1
ATOM 1935 N N . ILE A 1 261 ? 32.061 1.149 4.931 1.00 19.98 283 ILE A N 1
ATOM 1936 C CA . ILE A 1 261 ? 31.734 2.478 5.387 1.00 18.27 283 ILE A CA 1
ATOM 1937 C C . ILE A 1 261 ? 30.620 2.352 6.424 1.00 16.68 283 ILE A C 1
ATOM 1938 O O . ILE A 1 261 ? 29.544 1.828 6.132 1.00 18.38 283 ILE A O 1
ATOM 1943 N N . PHE A 1 262 ? 30.890 2.823 7.635 1.00 18.23 284 PHE A N 1
ATOM 1944 C CA . PHE A 1 262 ? 29.879 2.886 8.676 1.00 18.67 284 PHE A CA 1
ATOM 1945 C C . PHE A 1 262 ? 29.494 4.355 8.824 1.00 19.66 284 PHE A C 1
ATOM 1946 O O . PHE A 1 262 ? 30.281 5.174 9.301 1.00 20.61 284 PHE A O 1
ATOM 1954 N N . THR A 1 263 ? 28.284 4.687 8.381 1.00 17.48 285 THR A N 1
ATOM 1955 C CA . THR A 1 263 ? 27.842 6.069 8.345 1.00 16.45 285 THR A CA 1
ATOM 1956 C C . THR A 1 263 ? 27.713 6.639 9.750 1.00 17.54 285 THR A C 1
ATOM 1957 O O . THR A 1 263 ? 27.461 5.913 10.717 1.00 19.25 285 THR A O 1
ATOM 1961 N N . THR A 1 264 ? 27.883 7.950 9.843 1.00 18.72 286 THR A N 1
ATOM 1962 C CA . THR A 1 264 ? 27.444 8.688 11.014 1.00 18.99 286 THR A CA 1
ATOM 1963 C C . THR A 1 264 ? 25.920 8.685 11.048 1.00 18.58 286 THR A C 1
ATOM 1964 O O . THR A 1 264 ? 25.258 8.414 10.036 1.00 17.30 286 THR A O 1
ATOM 1968 N N . LYS A 1 265 ? 25.353 8.998 12.203 1.00 19.63 287 LYS A N 1
ATOM 1969 C CA . LYS A 1 265 ? 23.904 9.132 12.307 1.00 19.69 287 LYS A CA 1
ATOM 1970 C C . LYS A 1 265 ? 23.342 10.120 11.275 1.00 20.51 287 LYS A C 1
ATOM 1971 O O . LYS A 1 265 ? 22.304 9.855 10.658 1.00 20.30 287 LYS A O 1
ATOM 1977 N N . GLU A 1 266 ? 24.018 11.253 11.091 1.00 20.78 288 GLU A N 1
ATOM 1978 C CA . GLU A 1 266 ? 23.494 12.285 10.196 1.00 22.82 288 GLU A CA 1
ATOM 1979 C C . GLU A 1 266 ? 23.510 11.803 8.751 1.00 19.57 288 GLU A C 1
ATOM 1980 O O . GLU A 1 266 ? 22.566 12.045 8.008 1.00 19.65 288 GLU A O 1
ATOM 1986 N N . LEU A 1 267 ? 24.564 11.100 8.360 1.00 19.74 289 LEU A N 1
ATOM 1987 C CA . LEU A 1 267 ? 24.643 10.601 6.994 1.00 18.44 289 LEU A CA 1
ATOM 1988 C C . LEU A 1 267 ? 23.618 9.487 6.780 1.00 17.23 289 LEU A C 1
ATOM 1989 O O . LEU A 1 267 ? 22.966 9.445 5.737 1.00 16.04 289 LEU A O 1
ATOM 1994 N N . ALA A 1 268 ? 23.448 8.609 7.773 1.00 15.28 290 ALA A N 1
ATOM 1995 C CA . ALA A 1 268 ? 22.414 7.582 7.703 1.00 17.21 290 ALA A CA 1
ATOM 1996 C C . ALA A 1 268 ? 21.052 8.238 7.560 1.00 16.99 290 ALA A C 1
ATOM 1997 O O . ALA A 1 268 ? 20.241 7.827 6.736 1.00 16.46 290 ALA A O 1
ATOM 1999 N N . GLY A 1 269 ? 20.801 9.261 8.369 1.00 18.21 291 GLY A N 1
ATOM 2000 C CA . GLY A 1 269 ? 19.536 9.991 8.301 1.00 18.78 291 GLY A CA 1
ATOM 2001 C C . GLY A 1 269 ? 19.346 10.655 6.951 1.00 17.39 291 GLY A C 1
ATOM 2002 O O . GLY A 1 269 ? 18.265 10.607 6.373 1.00 17.54 291 GLY A O 1
ATOM 2003 N N . ALA A 1 270 ? 20.407 11.264 6.439 1.00 18.22 292 ALA A N 1
ATOM 2004 C CA . ALA A 1 270 ? 20.333 11.983 5.170 1.00 17.64 292 ALA A CA 1
ATOM 2005 C C . ALA A 1 270 ? 19.988 11.045 4.013 1.00 16.74 292 ALA A C 1
ATOM 2006 O O . ALA A 1 270 ? 19.146 11.369 3.192 1.00 17.94 292 ALA A O 1
ATOM 2008 N N . ILE A 1 271 ? 20.597 9.864 3.991 1.00 17.11 293 ILE A N 1
ATOM 2009 C CA . ILE A 1 271 ? 20.276 8.829 2.998 1.00 16.69 293 ILE A CA 1
ATOM 2010 C C . ILE A 1 271 ? 18.813 8.379 3.101 1.00 17.40 293 ILE A C 1
ATOM 2011 O O . ILE A 1 271 ? 18.119 8.271 2.089 1.00 15.91 293 ILE A O 1
ATOM 2016 N N . ALA A 1 272 ? 18.354 8.137 4.327 1.00 16.26 294 ALA A N 1
ATOM 2017 C CA . ALA A 1 272 ? 16.985 7.707 4.584 1.00 17.62 294 ALA A CA 1
ATOM 2018 C C . ALA A 1 272 ? 15.958 8.716 4.099 1.00 16.64 294 ALA A C 1
ATOM 2019 O O . ALA A 1 272 ? 14.978 8.342 3.464 1.00 19.51 294 ALA A O 1
ATOM 2021 N N . PHE A 1 273 ? 16.180 9.990 4.401 1.00 15.33 295 PHE A N 1
ATOM 2022 C CA . PHE A 1 273 ? 15.232 11.034 4.024 1.00 16.21 295 PHE A CA 1
ATOM 2023 C C . PHE A 1 273 ? 15.200 11.305 2.519 1.00 17.70 295 PHE A C 1
ATOM 2024 O O . PHE A 1 273 ? 14.144 11.650 1.975 1.00 15.26 295 PHE A O 1
ATOM 2032 N N . ALA A 1 274 ? 16.345 11.159 1.857 1.00 18.02 296 ALA A N 1
ATOM 2033 C CA . ALA A 1 274 ? 16.416 11.284 0.396 1.00 16.67 296 ALA A CA 1
ATOM 2034 C C . ALA A 1 274 ? 15.600 12.486 -0.093 1.00 16.06 296 ALA A C 1
ATOM 2035 O O . ALA A 1 274 ? 14.709 12.352 -0.932 1.00 18.70 296 ALA A O 1
ATOM 2037 N N . SER A 1 275 ? 15.899 13.655 0.460 1.00 15.22 297 SER A N 1
ATOM 2038 C CA . SER A 1 275 ? 15.100 14.850 0.233 1.00 16.78 297 SER A CA 1
ATOM 2039 C C . SER A 1 275 ? 15.903 15.946 -0.466 1.00 15.33 297 SER A C 1
ATOM 2040 O O . SER A 1 275 ? 17.120 15.844 -0.583 1.00 16.25 297 SER A O 1
ATOM 2043 N N . PRO A 1 276 ? 15.223 17.011 -0.928 1.00 17.11 298 PRO A N 1
ATOM 2044 C CA . PRO A 1 276 ? 15.933 18.156 -1.517 1.00 19.73 298 PRO A CA 1
ATOM 2045 C C . PRO A 1 276 ? 16.954 18.805 -0.575 1.00 18.97 298 PRO A C 1
ATOM 2046 O O . PRO A 1 276 ? 17.921 19.414 -1.030 1.00 20.85 298 PRO A O 1
ATOM 2050 N N . LEU A 1 277 ? 16.736 18.682 0.726 1.00 17.57 299 LEU A N 1
ATOM 2051 C CA . LEU A 1 277 ? 17.668 19.223 1.704 1.00 16.49 299 LEU A CA 1
ATOM 2052 C C . LEU A 1 277 ? 18.659 18.188 2.219 1.00 16.73 299 LEU A C 1
ATOM 2053 O O . LEU A 1 277 ? 19.770 18.553 2.602 1.00 19.28 299 LEU A O 1
ATOM 2058 N N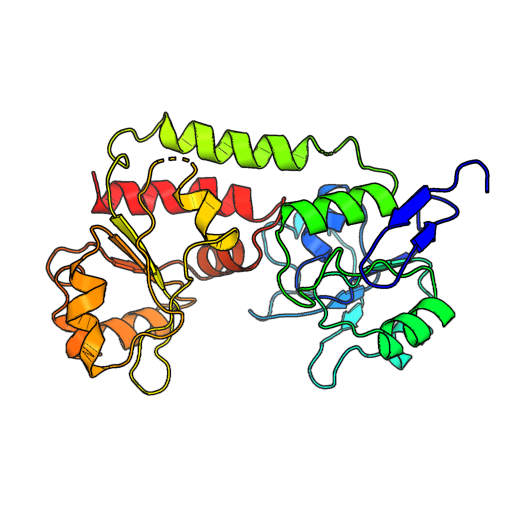 . SER A 1 278 ? 18.279 16.911 2.234 1.00 13.89 300 SER A N 1
ATOM 2059 C CA . SER A 1 278 ? 19.149 15.889 2.815 1.00 15.19 300 SER A CA 1
ATOM 2060 C C . SER A 1 278 ? 20.186 15.364 1.818 1.00 15.73 300 SER A C 1
ATOM 2061 O O . SER A 1 278 ? 21.323 15.057 2.196 1.00 17.66 300 SER A O 1
ATOM 2064 N N . TYR A 1 279 ? 19.810 15.272 0.549 1.00 15.39 301 TYR A N 1
ATOM 2065 C CA . TYR A 1 279 ? 20.739 14.745 -0.451 1.00 16.69 301 TYR A CA 1
ATOM 2066 C C . TYR A 1 279 ? 22.039 15.554 -0.623 1.00 18.03 301 TYR A C 1
ATOM 2067 O O . TYR A 1 279 ? 23.088 14.954 -0.858 1.00 20.56 301 TYR A O 1
ATOM 2076 N N . PRO A 1 280 ? 21.981 16.900 -0.521 1.00 18.08 302 PRO A N 1
ATOM 2077 C CA . PRO A 1 280 ? 23.225 17.683 -0.454 1.00 17.71 302 PRO A CA 1
ATOM 2078 C C . PRO A 1 280 ? 24.170 17.244 0.666 1.00 18.32 302 PRO A C 1
ATOM 2079 O O . PRO A 1 280 ? 25.387 17.260 0.475 1.00 18.60 302 PRO A O 1
ATOM 2083 N N . VAL A 1 281 ? 23.624 16.835 1.809 1.00 18.66 303 VAL A N 1
ATOM 2084 C CA . VAL A 1 281 ? 24.452 16.300 2.905 1.00 18.46 303 VAL A CA 1
ATOM 2085 C C . VAL A 1 281 ? 25.138 14.990 2.488 1.00 17.79 303 VAL A C 1
ATOM 2086 O O . VAL A 1 281 ? 26.304 14.757 2.820 1.00 18.85 303 VAL A O 1
ATOM 2090 N N . VAL A 1 282 ? 24.415 14.149 1.749 1.00 18.83 304 VAL A N 1
ATOM 2091 C CA . VAL A 1 282 ? 24.972 12.904 1.221 1.00 17.57 304 VAL A CA 1
ATOM 2092 C C . VAL A 1 282 ? 26.091 13.218 0.227 1.00 18.39 304 VAL A C 1
ATOM 2093 O O . VAL A 1 282 ? 27.156 12.599 0.279 1.00 17.97 304 VAL A O 1
ATOM 2097 N N . ALA A 1 283 ? 25.863 14.189 -0.658 1.00 20.33 305 ALA A N 1
ATOM 2098 C CA . ALA A 1 283 ? 26.877 14.567 -1.649 1.00 20.55 305 ALA A CA 1
ATOM 2099 C C . ALA A 1 283 ? 28.124 15.173 -0.984 1.00 21.55 305 ALA A C 1
ATOM 2100 O O . ALA A 1 283 ? 29.225 15.064 -1.518 1.00 24.22 305 ALA A O 1
ATOM 2102 N N . ASP A 1 284 ? 27.956 15.799 0.178 1.00 22.06 306 ASP A N 1
ATOM 2103 C CA . ASP A 1 284 ? 29.097 16.333 0.928 1.00 23.51 306 ASP A CA 1
ATOM 2104 C C . ASP A 1 284 ? 29.880 15.231 1.627 1.00 22.46 306 ASP A C 1
ATOM 2105 O O . ASP A 1 284 ? 31.102 15.156 1.489 1.00 23.20 306 ASP A O 1
ATOM 2110 N N . GLN A 1 285 ? 29.177 14.387 2.381 1.00 21.60 307 GLN A N 1
ATOM 2111 C CA . GLN A 1 285 ? 29.831 13.514 3.368 1.00 22.01 307 GLN A CA 1
ATOM 2112 C C . GLN A 1 285 ? 30.180 12.106 2.871 1.00 19.68 307 GLN A C 1
ATOM 2113 O O . GLN A 1 285 ? 31.135 11.497 3.362 1.00 20.07 307 GLN A O 1
ATOM 2119 N N . LEU A 1 286 ? 29.418 11.576 1.919 1.00 17.82 308 LEU A N 1
ATOM 2120 C CA . LEU A 1 286 ? 29.671 10.214 1.445 1.00 17.78 308 LEU A CA 1
ATOM 2121 C C . LEU A 1 286 ? 30.891 10.095 0.533 1.00 18.55 308 LEU A C 1
ATOM 2122 O O . LEU A 1 286 ? 31.641 9.127 0.661 1.00 19.15 308 LEU A O 1
ATOM 2127 N N . PRO A 1 287 ? 31.088 11.047 -0.406 1.00 19.30 309 PRO A N 1
ATOM 2128 C CA . PRO A 1 287 ? 32.235 10.839 -1.299 1.00 19.80 309 PRO A CA 1
ATOM 2129 C C . PRO A 1 287 ? 33.612 10.743 -0.623 1.00 19.69 309 PRO A C 1
ATOM 2130 O O . PRO A 1 287 ? 34.408 9.908 -1.031 1.00 21.94 309 PRO A O 1
ATOM 2134 N N . PRO A 1 288 ? 33.893 11.571 0.400 1.00 20.97 310 PRO A N 1
ATOM 2135 C CA . PRO A 1 288 ? 35.155 11.363 1.131 1.00 23.47 310 PRO A CA 1
ATOM 2136 C C . PRO A 1 288 ? 35.307 9.951 1.732 1.00 24.85 310 PRO A C 1
ATOM 2137 O O . PRO A 1 288 ? 36.422 9.409 1.770 1.00 23.14 310 PRO A O 1
ATOM 2141 N N . GLU A 1 289 ? 34.208 9.364 2.201 1.00 24.39 311 GLU A N 1
ATOM 2142 C CA . GLU A 1 289 ? 34.252 8.006 2.755 1.00 24.28 311 GLU A CA 1
ATOM 2143 C C . GLU A 1 289 ? 34.498 6.993 1.640 1.00 22.80 311 GLU A C 1
ATOM 2144 O O . GLU A 1 289 ? 35.291 6.062 1.793 1.00 21.53 311 GLU A O 1
ATOM 2150 N N . LEU A 1 290 ? 33.817 7.177 0.513 1.00 21.62 312 LEU A N 1
ATOM 2151 C CA . LEU A 1 290 ? 34.054 6.329 -0.654 1.00 22.01 312 LEU A CA 1
ATOM 2152 C C . LEU A 1 290 ? 35.492 6.444 -1.150 1.00 23.52 312 LEU A C 1
ATOM 2153 O O . LEU A 1 290 ? 36.113 5.442 -1.514 1.00 25.36 312 LEU A O 1
ATOM 2158 N N . ALA A 1 291 ? 36.016 7.665 -1.165 1.00 23.78 313 ALA A N 1
ATOM 2159 C CA . ALA A 1 291 ? 37.374 7.914 -1.669 1.00 24.18 313 ALA A CA 1
ATOM 2160 C C . ALA A 1 291 ? 38.420 7.272 -0.763 1.00 24.04 313 ALA A C 1
ATOM 2161 O O . ALA A 1 291 ? 39.442 6.780 -1.240 1.00 24.28 313 ALA A O 1
ATOM 2163 N N . ARG A 1 292 ? 38.145 7.283 0.541 1.00 24.89 314 ARG A N 1
ATOM 2164 C CA . ARG A 1 292 ? 39.003 6.648 1.540 1.00 28.35 314 ARG A CA 1
ATOM 2165 C C . ARG A 1 292 ? 39.192 5.147 1.314 1.00 28.81 314 ARG A C 1
ATOM 2166 O O . ARG A 1 292 ? 40.286 4.620 1.529 1.00 34.56 314 ARG A O 1
ATOM 2174 N N . VAL A 1 293 ? 38.134 4.459 0.885 1.00 24.43 315 VAL A N 1
ATOM 2175 C CA . VAL A 1 293 ? 38.193 3.005 0.711 1.00 27.93 315 VAL A CA 1
ATOM 2176 C C . VAL A 1 293 ? 38.433 2.577 -0.743 1.00 27.94 315 VAL A C 1
ATOM 2177 O O . VAL A 1 293 ? 39.012 1.519 -0.983 1.00 32.37 315 VAL A O 1
ATOM 2181 N N . LEU A 1 294 ? 38.008 3.394 -1.704 1.00 26.73 316 LEU A N 1
ATOM 2182 C CA . LEU A 1 294 ? 38.173 3.063 -3.117 1.00 28.78 316 LEU A CA 1
ATOM 2183 C C . LEU A 1 294 ? 39.422 3.682 -3.743 1.00 35.28 316 LEU A C 1
ATOM 2184 O O . LEU A 1 294 ? 39.941 3.154 -4.723 1.00 45.08 316 LEU A O 1
ATOM 2189 N N . GLY A 1 295 ? 39.888 4.800 -3.189 1.00 38.48 317 GLY A N 1
ATOM 2190 C CA . GLY A 1 295 ? 41.060 5.513 -3.716 1.00 43.04 317 GLY A CA 1
ATOM 2191 C C . GLY A 1 295 ? 40.673 6.754 -4.507 1.00 46.11 317 GLY A C 1
ATOM 2192 O O . GLY A 1 295 ? 39.604 7.336 -4.292 1.00 47.23 317 GLY A O 1
#

B-factor: mean 25.31, std 8.67, range [11.72, 78.07]

Secondary structure (DSSP, 8-state):
-TT-EEEEETTEEEEE-SS-SSEEE-SSSHHHHHHHTT---SEEE--SS--GGG--HHHHHHHTT---EEE--BTB--HHHHHHT--SEEEESSS---HHHHHHHHTTS-EEEPSSS-SSS--HHHHHHHHHHHTT-----HHHHHHHHHHHHHHHH-GGGTT-EEEEEESS-BTTBEEB--SSGGGHHHH---EE----SEE-GGGHHHHHTT-SEEEEE--SHHHHHHHHTSHHHHTSHHHHTT-EEE--HHHHHHHHH--TTTHHHHHHHHHHHHHHHH-

Nearest PDB structures (foldseek):
  4mdy-assembly1_A  TM=1.004E+00  e=2.039E-59  Mycolicibacterium smegmatis MC2 155
  7fhp-assembly1_A  TM=9.832E-01  e=2.464E-43  Mycobacterium tuberculosis H37Rv
  4hmp-assembly2_B  TM=7.774E-01  e=4.929E-19  Streptococcus pneumoniae TIGR4
  4hmp-assembly1_A  TM=7.851E-01  e=1.187E-18  Streptococcus pneumoniae TIGR4
  4hmq-assembly2_B  TM=7.919E-01  e=3.214E-18  Streptococcus pneumoniae TIGR4

CATH classification: 3.40.50.1980 (+1 more: 3.40.50.1980)